Protein AF-A0A3N4HNT7-F1 (afdb_monomer_lite)

Sequence (250 aa):
MSTAVGKKLASRRICKYCYIDLVDDDDEITHFFGCSHTHSTITVQRSREENPSSVTVTVRRAKDGNLYCPIEGCNYRVYEDKTFRSHIGGCGPNNSHGALRIVLKAEVKGRTKRAAHLEYTPVADTKAPAAPRVPFTISTPASVTLVDTSLEVPMSLTIEGRPRLSSVSPRVEPPAPVPPPPQVTNKRKASNDDLRASLLAEYRKKVHAEMLRTLVDPDPDYQESSKRREMCKIWFEEGMEELRKTEKDV

Structure (mmCIF, N/CA/C/O backbone):
data_AF-A0A3N4HNT7-F1
#
_entry.id   AF-A0A3N4HNT7-F1
#
loop_
_atom_site.group_PDB
_atom_site.id
_atom_site.type_symbol
_atom_site.label_atom_id
_atom_site.label_alt_id
_atom_site.label_comp_id
_atom_site.label_asym_id
_atom_site.label_entity_id
_atom_site.label_seq_id
_atom_site.pdbx_PDB_ins_code
_atom_site.Cartn_x
_atom_site.Cartn_y
_atom_site.Cartn_z
_atom_site.occupancy
_atom_site.B_iso_or_equiv
_atom_site.auth_seq_id
_atom_site.auth_comp_id
_atom_site.auth_asym_id
_atom_site.auth_atom_id
_atom_site.pdbx_PDB_model_num
ATOM 1 N N . MET A 1 1 ? 46.606 6.174 15.683 1.00 48.00 1 MET A N 1
ATOM 2 C CA . MET A 1 1 ? 45.870 4.896 15.607 1.00 48.00 1 MET A CA 1
ATOM 3 C C . MET A 1 1 ? 44.455 5.208 15.150 1.00 48.00 1 MET A C 1
ATOM 5 O O . MET A 1 1 ? 43.648 5.638 15.959 1.00 48.00 1 MET A O 1
ATOM 9 N N . SER A 1 2 ? 44.198 5.115 13.845 1.00 45.75 2 SER A N 1
ATOM 10 C CA . SER A 1 2 ? 42.896 5.441 13.253 1.00 45.75 2 SER A CA 1
ATOM 11 C C . SER A 1 2 ? 42.042 4.181 13.193 1.00 45.75 2 SER A C 1
ATOM 13 O O . SER A 1 2 ? 42.370 3.237 12.477 1.00 45.75 2 SER A O 1
ATOM 15 N N . THR A 1 3 ? 40.966 4.147 13.971 1.00 59.31 3 THR A N 1
ATOM 16 C CA . THR A 1 3 ? 39.964 3.082 13.958 1.00 59.31 3 THR A CA 1
ATOM 17 C C . THR A 1 3 ? 39.112 3.208 12.697 1.00 59.31 3 THR A C 1
ATOM 19 O O . THR A 1 3 ? 38.262 4.087 12.576 1.00 59.31 3 THR A O 1
ATOM 22 N N . ALA A 1 4 ? 39.352 2.326 11.728 1.00 53.25 4 ALA A N 1
ATOM 23 C CA . ALA A 1 4 ? 38.491 2.172 10.566 1.00 53.25 4 ALA A CA 1
ATOM 24 C C . ALA A 1 4 ? 37.133 1.609 11.018 1.00 53.25 4 ALA A C 1
ATOM 26 O O . ALA A 1 4 ? 36.994 0.420 11.302 1.00 53.25 4 ALA A O 1
ATOM 27 N N . VAL A 1 5 ? 36.124 2.476 11.109 1.00 61.56 5 VAL A N 1
ATOM 28 C CA . VAL A 1 5 ? 34.731 2.070 11.315 1.00 61.56 5 VAL A CA 1
ATOM 29 C C . VAL A 1 5 ? 34.238 1.457 10.007 1.00 61.56 5 VAL A C 1
ATOM 31 O O . VAL A 1 5 ? 33.866 2.161 9.069 1.00 61.56 5 VAL A O 1
ATOM 34 N N . GLY A 1 6 ? 34.284 0.128 9.928 1.00 57.25 6 GLY A N 1
ATOM 35 C CA . GLY A 1 6 ? 33.712 -0.630 8.823 1.00 57.25 6 GLY A CA 1
ATOM 36 C C . GLY A 1 6 ? 32.205 -0.401 8.762 1.00 57.25 6 GLY A C 1
ATOM 37 O O . GLY A 1 6 ? 31.449 -0.997 9.529 1.00 57.25 6 GLY A O 1
ATOM 38 N N . LYS A 1 7 ? 31.760 0.468 7.850 1.00 63.00 7 LYS A N 1
ATOM 39 C CA . LYS A 1 7 ? 30.344 0.602 7.507 1.00 63.00 7 LYS A CA 1
ATOM 40 C C . LYS A 1 7 ? 29.905 -0.721 6.882 1.00 63.00 7 LYS A C 1
ATOM 42 O O . LYS A 1 7 ? 30.242 -1.003 5.734 1.00 63.00 7 LYS A O 1
ATOM 47 N N . LYS A 1 8 ? 29.187 -1.554 7.642 1.00 65.75 8 LYS A N 1
ATOM 48 C CA . LYS A 1 8 ? 28.437 -2.677 7.069 1.00 65.75 8 LYS A CA 1
ATOM 49 C C . LYS A 1 8 ? 27.515 -2.085 6.008 1.00 65.75 8 LYS A C 1
ATOM 51 O O . LYS A 1 8 ? 26.660 -1.271 6.345 1.00 65.75 8 LYS A O 1
ATOM 56 N N . LEU A 1 9 ? 27.717 -2.456 4.744 1.00 61.19 9 LEU A N 1
ATOM 57 C CA . LEU A 1 9 ? 26.748 -2.158 3.698 1.00 61.19 9 LEU A CA 1
ATOM 58 C C . LEU A 1 9 ? 25.419 -2.774 4.133 1.00 61.19 9 LEU A C 1
ATOM 60 O O . LEU A 1 9 ? 25.297 -3.997 4.206 1.00 61.19 9 LEU A O 1
ATOM 64 N N . ALA A 1 10 ? 24.456 -1.923 4.479 1.00 67.69 10 ALA A N 1
ATOM 65 C CA . ALA A 1 10 ? 23.092 -2.352 4.711 1.00 67.69 10 ALA A CA 1
ATOM 66 C C . ALA A 1 10 ? 22.607 -3.014 3.418 1.00 67.69 10 ALA A C 1
ATOM 68 O O . ALA A 1 10 ? 22.616 -2.409 2.345 1.00 67.69 10 ALA A O 1
ATOM 69 N N . SER A 1 11 ? 22.266 -4.295 3.498 1.00 73.62 11 SER A N 1
ATOM 70 C CA . SER A 1 11 ? 21.674 -5.031 2.389 1.00 73.62 11 SER A CA 1
ATOM 71 C C . SER A 1 11 ? 20.382 -4.327 1.978 1.00 73.62 11 SER A C 1
ATOM 73 O O . SER A 1 11 ? 19.446 -4.275 2.777 1.00 73.62 11 SER A O 1
ATOM 75 N N . ARG A 1 12 ? 20.344 -3.780 0.752 1.00 77.25 12 ARG A N 1
ATOM 76 C CA . ARG A 1 12 ? 19.148 -3.157 0.165 1.00 77.25 12 ARG A CA 1
ATOM 77 C C . ARG A 1 12 ? 17.957 -4.099 0.314 1.00 77.25 12 ARG A C 1
ATOM 79 O O . ARG A 1 12 ? 17.992 -5.228 -0.184 1.00 77.25 12 ARG A O 1
ATOM 86 N N . ARG A 1 13 ? 16.903 -3.629 0.977 1.00 84.81 13 ARG A N 1
ATOM 87 C CA . ARG A 1 13 ? 15.635 -4.349 1.093 1.00 84.81 13 ARG A CA 1
ATOM 88 C C . ARG A 1 13 ? 14.696 -3.786 0.038 1.00 84.81 13 ARG A C 1
ATOM 90 O O . ARG A 1 13 ? 14.297 -2.639 0.114 1.00 84.81 13 ARG A O 1
ATOM 97 N N . ILE A 1 14 ? 14.365 -4.582 -0.972 1.00 86.50 14 ILE A N 1
ATOM 98 C CA . ILE A 1 14 ? 13.376 -4.192 -1.983 1.00 86.50 14 ILE A CA 1
ATOM 99 C C . ILE A 1 14 ? 12.067 -4.855 -1.610 1.00 86.50 14 ILE A C 1
ATOM 101 O O . ILE A 1 14 ? 12.014 -6.076 -1.405 1.00 86.50 14 ILE A O 1
ATOM 105 N N . CYS A 1 15 ? 10.993 -4.077 -1.547 1.00 83.06 15 CYS A N 1
ATOM 106 C CA . CYS A 1 15 ? 9.691 -4.687 -1.414 1.00 83.06 15 CYS A CA 1
ATOM 107 C C . CYS A 1 15 ? 9.334 -5.446 -2.695 1.00 83.06 15 CYS A C 1
ATOM 109 O O . CYS A 1 15 ? 9.161 -4.848 -3.751 1.00 83.06 15 CYS A O 1
ATOM 111 N N . LYS A 1 16 ? 9.161 -6.766 -2.603 1.00 79.69 16 LYS A N 1
ATOM 112 C CA . LYS A 1 16 ? 8.960 -7.646 -3.769 1.00 79.69 16 LYS A CA 1
ATOM 113 C C . LYS A 1 16 ? 7.690 -7.381 -4.586 1.00 79.69 16 LYS A C 1
ATOM 115 O O . LYS A 1 16 ? 7.560 -7.927 -5.671 1.00 79.69 16 LYS A O 1
ATOM 120 N N . TYR A 1 17 ? 6.752 -6.603 -4.056 1.00 79.50 17 TYR A N 1
ATOM 121 C CA . TYR A 1 17 ? 5.446 -6.369 -4.674 1.00 79.50 17 TYR A CA 1
ATOM 122 C C . TYR A 1 17 ? 5.323 -4.958 -5.241 1.00 79.50 17 TYR A C 1
ATOM 124 O O . TYR A 1 17 ? 4.961 -4.786 -6.398 1.00 79.50 17 TYR A O 1
ATOM 132 N N . CYS A 1 18 ? 5.644 -3.948 -4.426 1.00 84.00 18 CYS A N 1
ATOM 133 C CA . CYS A 1 18 ? 5.650 -2.554 -4.862 1.00 84.00 18 CYS A CA 1
ATOM 134 C C . CYS A 1 18 ? 6.951 -2.216 -5.639 1.00 84.00 18 CYS A C 1
ATOM 136 O O . CYS A 1 18 ? 7.022 -1.154 -6.242 1.00 84.00 18 CYS A O 1
ATOM 138 N N . TYR A 1 19 ? 7.974 -3.091 -5.628 1.00 85.88 19 TYR A N 1
ATOM 139 C CA . TYR A 1 19 ? 9.321 -2.868 -6.194 1.00 85.88 19 TYR A CA 1
ATOM 140 C C . TYR A 1 19 ? 9.983 -1.561 -5.724 1.00 85.88 19 TYR A C 1
ATOM 142 O O . TYR A 1 19 ? 10.812 -0.979 -6.415 1.00 85.88 19 TYR A O 1
ATOM 150 N N . ILE A 1 20 ? 9.610 -1.106 -4.525 1.00 85.38 20 ILE A N 1
ATOM 151 C CA . ILE A 1 20 ? 10.169 0.082 -3.883 1.00 85.38 20 ILE A CA 1
ATOM 152 C C . ILE A 1 20 ? 11.426 -0.341 -3.120 1.00 85.38 20 ILE A C 1
ATOM 154 O O . ILE A 1 20 ? 11.376 -1.278 -2.316 1.00 85.38 20 ILE A O 1
ATOM 158 N N . ASP A 1 21 ? 12.537 0.343 -3.396 1.00 89.56 21 ASP A N 1
ATOM 159 C CA . ASP A 1 21 ? 13.768 0.263 -2.610 1.00 89.56 21 ASP A CA 1
ATOM 160 C C . ASP A 1 21 ? 13.506 0.869 -1.220 1.00 89.56 21 ASP A C 1
ATOM 162 O O . ASP A 1 21 ? 13.126 2.033 -1.115 1.00 89.56 21 ASP A O 1
ATOM 166 N N . LEU A 1 22 ? 13.702 0.082 -0.163 1.00 88.88 22 LEU A N 1
ATOM 167 C CA . LEU A 1 22 ? 13.639 0.517 1.233 1.00 88.88 22 LEU A CA 1
ATOM 168 C C . LEU A 1 22 ? 15.078 0.771 1.678 1.00 88.88 22 LEU A C 1
ATOM 170 O O . LEU A 1 22 ? 15.879 -0.170 1.789 1.00 88.88 22 LEU A O 1
ATOM 174 N N . VAL A 1 23 ? 15.433 2.048 1.811 1.00 87.25 23 VAL A N 1
ATOM 175 C CA . VAL A 1 23 ? 16.825 2.469 2.010 1.00 87.25 23 VAL A CA 1
ATOM 176 C C . VAL A 1 23 ? 17.229 2.301 3.473 1.00 87.25 23 VAL A C 1
ATOM 178 O O . VAL A 1 23 ? 18.364 1.902 3.751 1.00 87.25 23 VAL A O 1
ATOM 181 N N . ASP A 1 24 ? 16.292 2.521 4.390 1.00 87.94 24 ASP A N 1
ATOM 182 C CA . ASP A 1 24 ? 16.483 2.396 5.832 1.00 87.94 24 ASP A CA 1
ATOM 183 C C . ASP A 1 24 ? 15.338 1.624 6.529 1.00 87.94 24 ASP A C 1
ATOM 185 O O . ASP A 1 24 ? 14.396 1.134 5.900 1.00 87.94 24 ASP A O 1
ATOM 189 N N . ASP A 1 25 ? 15.480 1.408 7.843 1.00 81.19 25 ASP A N 1
ATOM 190 C CA . ASP A 1 25 ? 14.481 0.697 8.655 1.00 81.19 25 ASP A CA 1
ATOM 191 C C . ASP A 1 25 ? 13.171 1.499 8.801 1.00 81.19 25 ASP A C 1
ATOM 193 O O . ASP A 1 25 ? 12.101 0.901 8.935 1.00 81.19 25 ASP A O 1
ATOM 197 N N . ASP A 1 26 ? 13.228 2.833 8.739 1.00 84.25 26 ASP A N 1
ATOM 198 C CA . ASP A 1 26 ? 12.051 3.701 8.860 1.00 84.25 26 ASP A CA 1
ATOM 199 C C . ASP A 1 26 ? 11.203 3.671 7.581 1.00 84.25 26 ASP A C 1
ATOM 201 O O . ASP A 1 26 ? 9.968 3.630 7.654 1.00 84.25 26 ASP A O 1
ATOM 205 N N . ASP A 1 27 ? 11.845 3.595 6.414 1.00 83.06 27 ASP A N 1
ATOM 206 C CA . ASP A 1 27 ? 11.221 3.307 5.126 1.00 83.06 27 ASP A CA 1
ATOM 207 C C . ASP A 1 27 ? 10.543 1.941 5.157 1.00 83.06 27 ASP A C 1
ATOM 209 O O . ASP A 1 27 ? 9.403 1.813 4.709 1.00 83.06 27 ASP A O 1
ATOM 213 N N . GLU A 1 28 ? 11.200 0.915 5.710 1.00 82.44 28 GLU A N 1
ATOM 214 C CA . GLU A 1 28 ? 10.597 -0.413 5.837 1.00 82.44 28 GLU A CA 1
ATOM 215 C C . GLU A 1 28 ? 9.356 -0.377 6.723 1.00 82.44 28 GLU A C 1
ATOM 217 O O . GLU A 1 28 ? 8.324 -0.921 6.332 1.00 82.44 28 GLU A O 1
ATOM 222 N N . ILE A 1 29 ? 9.420 0.292 7.873 1.00 79.06 29 ILE A N 1
ATOM 223 C CA . ILE A 1 29 ? 8.275 0.478 8.766 1.00 79.06 29 ILE A CA 1
ATOM 224 C C . ILE A 1 29 ? 7.165 1.217 8.013 1.00 79.06 29 ILE A C 1
ATOM 226 O O . ILE A 1 29 ? 6.066 0.683 7.853 1.00 79.06 29 ILE A O 1
ATOM 230 N N . THR A 1 30 ? 7.442 2.402 7.479 1.00 84.38 30 THR A N 1
ATOM 231 C CA . THR A 1 30 ? 6.451 3.247 6.794 1.00 84.38 30 THR A CA 1
ATOM 232 C C . THR A 1 30 ? 5.813 2.516 5.616 1.00 84.38 30 THR A C 1
ATOM 234 O O . THR A 1 30 ? 4.588 2.500 5.470 1.00 84.38 30 THR A O 1
ATOM 237 N N . HIS A 1 31 ? 6.621 1.822 4.821 1.00 82.44 31 HIS A N 1
ATOM 238 C CA . HIS A 1 31 ? 6.158 0.992 3.722 1.00 82.44 31 HIS A CA 1
ATOM 239 C C . HIS A 1 31 ? 5.360 -0.222 4.204 1.00 82.44 31 HIS A C 1
ATOM 241 O O . HIS A 1 31 ? 4.364 -0.595 3.582 1.00 82.44 31 HIS A O 1
ATOM 247 N N . PHE A 1 32 ? 5.752 -0.833 5.322 1.00 75.88 32 PHE A N 1
ATOM 248 C CA . PHE A 1 32 ? 5.035 -1.955 5.914 1.00 75.88 32 PHE A CA 1
ATOM 249 C C . PHE A 1 32 ? 3.642 -1.545 6.402 1.00 75.88 32 PHE A C 1
ATOM 251 O O . PHE A 1 32 ? 2.689 -2.312 6.251 1.00 75.88 32 PHE A O 1
ATOM 258 N N . PHE A 1 33 ? 3.498 -0.332 6.938 1.00 72.75 33 PHE A N 1
ATOM 259 C CA . PHE A 1 33 ? 2.203 0.235 7.323 1.00 72.75 33 PHE A CA 1
ATOM 260 C C . PHE A 1 33 ? 1.401 0.773 6.120 1.00 72.75 33 PHE A C 1
ATOM 262 O O . PHE A 1 33 ? 0.172 0.772 6.178 1.00 72.75 33 PHE A O 1
ATOM 269 N N . GLY A 1 34 ? 2.068 1.204 5.044 1.00 74.88 34 GLY A N 1
ATOM 270 C CA . GLY A 1 34 ? 1.449 1.920 3.923 1.00 74.88 34 GLY A CA 1
ATOM 271 C C . GLY A 1 34 ? 1.179 1.123 2.640 1.00 74.88 34 GLY A C 1
ATOM 272 O O . GLY A 1 34 ? 0.218 1.452 1.943 1.00 74.88 34 GLY A O 1
ATOM 273 N N . CYS A 1 35 ? 1.963 0.092 2.283 1.00 82.00 35 CYS A N 1
ATOM 274 C CA . CYS A 1 35 ? 1.676 -0.659 1.050 1.00 82.00 35 CYS A CA 1
ATOM 275 C C . CYS A 1 35 ? 0.478 -1.590 1.252 1.00 82.00 35 CYS A C 1
ATOM 277 O O . CYS A 1 35 ? 0.418 -2.414 2.164 1.00 82.00 35 CYS A O 1
ATOM 279 N N . SER A 1 36 ? -0.460 -1.506 0.315 1.00 77.56 36 SER A N 1
ATOM 280 C CA . SER A 1 36 ? -1.679 -2.315 0.260 1.00 77.56 36 SER A CA 1
ATOM 281 C C . SER A 1 36 ? -1.420 -3.818 0.134 1.00 77.56 36 SER A C 1
ATOM 283 O O . SER A 1 36 ? -2.325 -4.614 0.349 1.00 77.56 36 SER A O 1
ATOM 285 N N . HIS A 1 37 ? -0.195 -4.242 -0.188 1.00 81.88 37 HIS A N 1
ATOM 286 C CA . HIS A 1 37 ? 0.160 -5.657 -0.194 1.00 81.88 37 HIS A CA 1
ATOM 287 C C . HIS A 1 37 ? 0.504 -6.207 1.188 1.00 81.88 37 HIS A C 1
ATOM 289 O O . HIS A 1 37 ? 0.643 -7.417 1.289 1.00 81.88 37 HIS A O 1
ATOM 295 N N . THR A 1 38 ? 0.701 -5.409 2.244 1.00 86.69 38 THR A N 1
ATOM 296 C CA . THR A 1 38 ? 1.097 -5.951 3.565 1.00 86.69 38 THR A CA 1
ATOM 297 C C . THR A 1 38 ? -0.089 -6.347 4.426 1.00 86.69 38 THR A C 1
ATOM 299 O O . THR A 1 38 ? 0.072 -7.080 5.403 1.00 86.69 38 THR A O 1
ATOM 302 N N . HIS A 1 39 ? -1.280 -5.889 4.062 1.00 92.19 39 HIS A N 1
ATOM 303 C CA . HIS A 1 39 ? -2.496 -6.125 4.810 1.00 92.19 39 HIS A CA 1
ATOM 304 C C . HIS A 1 39 ? -3.696 -6.272 3.878 1.00 92.19 39 HIS A C 1
ATOM 306 O O . HIS A 1 39 ? -3.687 -5.834 2.734 1.00 92.19 39 HIS A O 1
ATOM 312 N N . SER A 1 40 ? -4.746 -6.888 4.399 1.00 94.44 40 SER A N 1
ATOM 313 C CA . SER A 1 40 ? -6.051 -6.982 3.768 1.00 94.44 40 SER A CA 1
ATOM 314 C C . SER A 1 40 ? -7.090 -6.430 4.721 1.00 94.44 40 SER A C 1
ATOM 316 O O . SER A 1 40 ? -7.133 -6.814 5.888 1.00 94.44 40 SER A O 1
ATOM 318 N N . THR A 1 41 ? -7.940 -5.535 4.237 1.00 94.56 41 THR A N 1
ATOM 319 C CA . THR A 1 41 ? -9.062 -5.023 5.023 1.00 94.56 41 THR A CA 1
ATOM 320 C C . THR A 1 41 ? -10.327 -5.752 4.608 1.00 94.56 41 THR A C 1
ATOM 322 O O . THR A 1 41 ? -10.741 -5.689 3.445 1.00 94.56 41 THR A O 1
ATOM 325 N N . ILE A 1 42 ? -10.933 -6.438 5.573 1.00 94.75 42 ILE A N 1
ATOM 326 C CA . ILE A 1 42 ? -12.151 -7.226 5.402 1.00 94.75 42 ILE A CA 1
ATOM 327 C C . ILE A 1 42 ? -13.260 -6.678 6.297 1.00 94.75 42 ILE A C 1
ATOM 329 O O . ILE A 1 42 ? -12.996 -6.089 7.344 1.00 94.75 42 ILE A O 1
ATOM 333 N N . THR A 1 43 ? -14.508 -6.900 5.905 1.00 93.19 43 THR A N 1
ATOM 334 C CA . THR A 1 43 ? -15.676 -6.523 6.702 1.00 93.19 43 THR A CA 1
ATOM 335 C C . THR A 1 43 ? -16.418 -7.784 7.106 1.00 93.19 43 THR A C 1
ATOM 337 O O . THR A 1 43 ? -16.739 -8.620 6.265 1.00 93.19 43 THR A O 1
ATOM 340 N N . VAL A 1 44 ? -16.673 -7.924 8.403 1.00 90.88 44 VAL A N 1
ATOM 341 C CA . VAL A 1 44 ? -17.287 -9.107 9.005 1.00 90.88 44 VAL A CA 1
ATOM 342 C C . VAL A 1 44 ? -18.568 -8.683 9.717 1.00 90.88 44 VAL A C 1
ATOM 344 O O . VAL A 1 44 ? -18.559 -7.733 10.500 1.00 90.88 44 VAL A O 1
ATOM 347 N N . GLN A 1 45 ? -19.678 -9.374 9.463 1.00 87.44 45 GLN A N 1
ATOM 348 C CA . GLN A 1 45 ? -20.942 -9.136 10.166 1.00 87.44 45 GLN A CA 1
ATOM 349 C C . GLN A 1 45 ? -20.976 -9.935 11.477 1.00 87.44 45 GLN A C 1
ATOM 351 O O . GLN A 1 45 ? -20.792 -11.150 11.470 1.00 87.44 45 GLN A O 1
ATOM 356 N N . ARG A 1 46 ? -21.187 -9.263 12.618 1.00 79.31 46 ARG A N 1
ATOM 357 C CA . ARG A 1 46 ? -21.139 -9.908 13.948 1.00 79.31 46 ARG A CA 1
ATOM 358 C C . ARG A 1 46 ? -22.420 -10.642 14.351 1.00 79.31 46 ARG A C 1
ATOM 360 O O . ARG A 1 46 ? -22.345 -11.562 15.161 1.00 79.31 4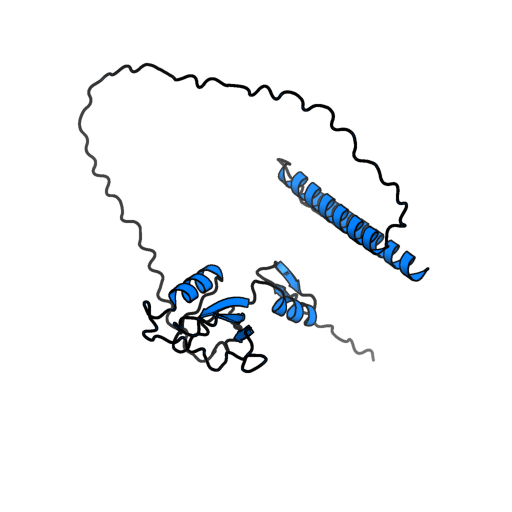6 ARG A O 1
ATOM 367 N N . SER A 1 47 ? -23.575 -10.214 13.846 1.00 74.75 47 SER A N 1
ATOM 368 C CA . SER A 1 47 ? -24.886 -10.769 14.202 1.00 74.75 47 SER A CA 1
ATOM 369 C C . SER A 1 47 ? -25.809 -10.787 12.986 1.00 74.75 47 SER A C 1
ATOM 371 O O . SER A 1 47 ? -25.644 -9.980 12.071 1.00 74.75 47 SER A O 1
ATOM 373 N N . ARG A 1 48 ? -26.774 -11.712 13.008 1.00 67.50 48 ARG A N 1
ATOM 374 C CA . ARG A 1 48 ? -27.874 -11.826 12.039 1.00 67.50 48 ARG A CA 1
ATOM 375 C C . ARG A 1 48 ? -29.139 -11.080 12.495 1.00 67.50 48 ARG A C 1
ATOM 377 O O . ARG A 1 48 ? -30.184 -11.223 11.875 1.00 67.50 48 ARG A O 1
ATOM 384 N N . GLU A 1 49 ? -29.065 -10.334 13.594 1.00 76.75 49 GLU A N 1
ATOM 385 C CA . GLU A 1 49 ? -30.151 -9.451 14.034 1.00 76.75 49 GLU A CA 1
ATOM 386 C C . GLU A 1 49 ? -30.518 -8.423 12.951 1.00 76.75 49 GLU A C 1
ATOM 388 O O . GLU A 1 49 ? -29.704 -8.113 12.080 1.00 76.75 49 GLU A O 1
ATOM 393 N N . GLU A 1 50 ? -31.732 -7.865 13.037 1.00 74.06 50 GLU A N 1
ATOM 394 C CA . GLU A 1 50 ? -32.293 -6.900 12.072 1.00 74.06 50 GLU A CA 1
ATOM 395 C C . GLU A 1 50 ? -31.394 -5.671 11.830 1.00 74.06 50 GLU A C 1
ATOM 397 O O . GLU A 1 50 ? -31.501 -5.026 10.792 1.00 74.06 50 GLU A O 1
ATOM 402 N N . ASN A 1 51 ? -30.449 -5.397 12.740 1.00 77.81 51 ASN A N 1
ATOM 403 C CA . ASN A 1 51 ? -29.407 -4.384 12.592 1.00 77.81 51 ASN A CA 1
ATOM 404 C C . ASN A 1 51 ? -28.002 -5.021 12.634 1.00 77.81 51 ASN A C 1
ATOM 406 O O . ASN A 1 51 ? -27.352 -5.020 13.689 1.00 77.81 51 ASN A O 1
ATOM 410 N N . PRO A 1 52 ? -27.491 -5.571 11.515 1.00 79.19 52 PRO A N 1
ATOM 411 C CA . PRO A 1 52 ? -26.189 -6.222 11.495 1.00 79.19 52 PRO A CA 1
ATOM 412 C C . PRO A 1 52 ? -25.080 -5.192 11.730 1.00 79.19 52 PRO A C 1
ATOM 414 O O . PRO A 1 52 ? -24.771 -4.362 10.877 1.00 79.19 52 PRO A O 1
ATOM 417 N N . SER A 1 53 ? -24.428 -5.269 12.891 1.00 86.25 53 SER A N 1
ATOM 418 C CA . SER A 1 53 ? -23.197 -4.513 13.120 1.00 86.25 53 SER A CA 1
ATOM 419 C C . SER A 1 53 ? -22.059 -5.145 12.316 1.00 86.25 53 SER A C 1
ATOM 421 O O . SER A 1 53 ? -21.590 -6.253 12.601 1.00 86.25 53 SER A O 1
ATOM 423 N N . SER A 1 54 ? -21.626 -4.443 11.271 1.00 90.31 54 SER A N 1
ATOM 424 C CA . SER A 1 54 ? -20.417 -4.786 10.532 1.00 90.31 54 SER A CA 1
ATOM 425 C C . SER A 1 54 ? -19.192 -4.249 11.258 1.00 90.31 54 SER A C 1
ATOM 427 O O . SER A 1 54 ? -19.183 -3.106 11.718 1.00 90.31 54 SER A O 1
ATOM 429 N N . VAL A 1 55 ? -18.141 -5.055 11.323 1.00 92.50 55 VAL A N 1
ATOM 430 C CA . VAL A 1 55 ? -16.845 -4.649 11.857 1.00 92.50 55 VAL A CA 1
ATOM 431 C C . VAL A 1 55 ? -15.787 -4.842 10.794 1.00 92.50 55 VAL A C 1
ATOM 433 O O . VAL A 1 55 ? -15.710 -5.888 10.151 1.00 92.50 55 VAL A O 1
ATOM 436 N N . THR A 1 56 ? -14.975 -3.813 10.618 1.00 94.56 56 THR A N 1
ATOM 437 C CA . THR A 1 56 ? -13.845 -3.827 9.706 1.00 94.56 56 THR A CA 1
ATOM 438 C C . THR A 1 56 ? -12.635 -4.381 10.444 1.00 94.56 56 THR A C 1
ATOM 440 O O . THR A 1 56 ? -12.289 -3.910 11.527 1.00 94.56 56 THR A O 1
ATOM 443 N N . VAL A 1 57 ? -12.001 -5.401 9.875 1.00 95.69 57 VAL A N 1
ATOM 444 C CA . VAL A 1 57 ? -10.791 -6.027 10.409 1.00 95.69 57 VAL A CA 1
ATOM 445 C C . VAL A 1 57 ? -9.678 -5.857 9.385 1.00 95.69 57 VAL A C 1
ATOM 447 O O . VAL A 1 57 ? -9.794 -6.324 8.253 1.00 95.69 57 VAL A O 1
ATOM 450 N N . THR A 1 58 ? -8.588 -5.212 9.783 1.00 95.19 58 THR A N 1
ATOM 451 C CA . THR A 1 58 ? -7.355 -5.174 8.997 1.00 95.19 58 THR A CA 1
ATOM 452 C C . THR A 1 58 ? -6.484 -6.356 9.392 1.00 95.19 58 THR A C 1
ATOM 454 O O . THR A 1 58 ? -5.952 -6.416 10.499 1.00 95.19 58 THR A O 1
ATOM 457 N N . VAL A 1 59 ? -6.362 -7.314 8.482 1.00 95.88 59 VAL A N 1
ATOM 458 C CA . VAL A 1 59 ? -5.536 -8.512 8.607 1.00 95.88 59 VAL A CA 1
ATOM 459 C C . VAL A 1 59 ? -4.162 -8.216 8.035 1.00 95.88 59 VAL A C 1
ATOM 461 O O . VAL A 1 59 ? -4.020 -8.039 6.827 1.00 95.88 59 VAL A O 1
ATOM 464 N N . ARG A 1 60 ? -3.135 -8.182 8.878 1.00 94.12 60 ARG A N 1
ATOM 465 C CA . ARG A 1 60 ? -1.750 -8.088 8.414 1.00 94.12 60 ARG A CA 1
ATOM 466 C C . ARG A 1 60 ? -1.250 -9.440 7.934 1.00 94.12 60 ARG A C 1
ATOM 468 O O . ARG A 1 60 ? -1.648 -10.486 8.448 1.00 94.12 60 ARG A O 1
ATOM 475 N N . ARG A 1 61 ? -0.337 -9.423 6.969 1.00 93.25 61 ARG A N 1
ATOM 476 C CA . ARG A 1 61 ? 0.432 -10.614 6.612 1.00 93.25 61 ARG A CA 1
ATOM 477 C C . ARG A 1 61 ? 1.352 -10.999 7.759 1.00 93.25 61 ARG A C 1
ATOM 479 O O . ARG A 1 61 ? 1.951 -10.134 8.399 1.00 93.25 61 ARG A O 1
ATOM 486 N N . ALA A 1 62 ? 1.483 -12.299 7.994 1.00 92.69 62 ALA A N 1
ATOM 487 C CA . ALA A 1 62 ? 2.497 -12.791 8.911 1.00 92.69 62 ALA A CA 1
ATOM 488 C C . ALA A 1 62 ? 3.891 -12.738 8.256 1.00 92.69 62 ALA A C 1
ATOM 490 O O . ALA A 1 62 ? 4.047 -12.391 7.082 1.00 92.69 62 ALA A O 1
ATOM 491 N N . LYS A 1 63 ? 4.926 -13.120 9.012 1.00 86.12 63 LYS A N 1
ATOM 492 C CA . LYS A 1 63 ? 6.322 -13.147 8.533 1.00 86.12 63 LYS A CA 1
ATOM 493 C C . LYS A 1 63 ? 6.556 -14.096 7.353 1.00 86.12 63 LYS A C 1
ATOM 495 O O . LYS A 1 63 ? 7.509 -13.912 6.607 1.00 86.12 63 LYS A O 1
ATOM 500 N N . ASP A 1 64 ? 5.701 -15.100 7.186 1.00 87.06 64 ASP A N 1
ATOM 501 C CA . ASP A 1 64 ? 5.738 -16.032 6.056 1.00 87.06 64 ASP A CA 1
ATOM 502 C C . ASP A 1 64 ? 5.101 -15.453 4.777 1.00 87.06 64 ASP A C 1
ATOM 504 O O . ASP A 1 64 ? 5.089 -16.105 3.733 1.00 87.06 64 ASP A O 1
ATOM 508 N N . GLY A 1 65 ? 4.571 -14.229 4.855 1.00 88.25 65 GLY A N 1
ATOM 509 C CA . GLY A 1 65 ? 3.919 -13.540 3.756 1.00 88.25 65 GLY A CA 1
ATOM 510 C C . GLY A 1 65 ? 2.476 -13.968 3.513 1.00 88.25 65 GLY A C 1
ATOM 511 O O . GLY A 1 65 ? 1.894 -13.472 2.555 1.00 88.25 65 GLY A O 1
ATOM 512 N N . ASN A 1 66 ? 1.864 -14.831 4.329 1.00 94.12 66 ASN A N 1
ATOM 513 C CA . ASN A 1 66 ? 0.469 -15.245 4.147 1.00 94.12 66 ASN A CA 1
ATOM 514 C C . ASN A 1 66 ? -0.512 -14.375 4.950 1.00 94.12 66 ASN A C 1
ATOM 516 O O . ASN A 1 66 ? -0.188 -13.850 6.018 1.00 94.12 66 ASN A O 1
ATOM 520 N N . LEU A 1 67 ? -1.736 -14.249 4.434 1.00 94.94 67 LEU A N 1
ATOM 521 C CA . LEU A 1 67 ? -2.902 -13.736 5.151 1.00 94.94 67 LEU A CA 1
ATOM 522 C C . LEU A 1 67 ? -3.599 -14.902 5.851 1.00 94.94 67 LEU A C 1
ATOM 524 O O . LEU A 1 67 ? -3.805 -15.954 5.245 1.00 94.94 67 LEU A O 1
ATOM 528 N N . TYR A 1 68 ? -3.976 -14.708 7.111 1.00 95.88 68 TYR A N 1
ATOM 529 C CA . TYR A 1 68 ? -4.619 -15.725 7.941 1.00 95.88 68 TYR A CA 1
ATOM 530 C C . TYR A 1 68 ? -6.049 -15.312 8.263 1.00 95.88 68 TYR A C 1
ATOM 532 O O . TYR A 1 68 ? -6.316 -14.139 8.527 1.00 95.88 68 TYR A O 1
ATOM 540 N N . CYS A 1 69 ? -6.974 -16.271 8.266 1.00 95.44 69 CYS A N 1
ATOM 541 C CA . CYS A 1 69 ? -8.354 -15.980 8.628 1.00 95.44 69 CYS A CA 1
ATOM 542 C C . CYS A 1 69 ? -8.446 -15.566 10.116 1.00 95.44 69 CYS A C 1
ATOM 544 O O . CYS A 1 69 ? -7.969 -16.315 10.979 1.00 95.44 69 CYS A O 1
ATOM 546 N N . PRO A 1 70 ? -9.054 -14.404 10.438 1.00 95.44 70 PRO A N 1
ATOM 547 C CA . PRO A 1 70 ? -9.214 -13.936 11.815 1.00 95.44 70 PRO A CA 1
ATOM 548 C C . PRO A 1 70 ? -10.413 -14.568 12.539 1.00 95.44 70 PRO A C 1
ATOM 550 O O . PRO A 1 70 ? -10.697 -14.189 13.672 1.00 95.44 70 PRO A O 1
ATOM 553 N N . ILE A 1 71 ? -11.148 -15.479 11.896 1.00 92.31 71 ILE A N 1
ATOM 554 C CA . ILE A 1 71 ? -12.319 -16.150 12.472 1.00 92.31 71 ILE A CA 1
ATOM 555 C C . ILE A 1 71 ? -11.859 -17.351 13.302 1.00 92.31 71 ILE A C 1
ATOM 557 O O . ILE A 1 71 ? -11.026 -18.149 12.862 1.00 92.31 71 ILE A O 1
ATOM 561 N N . GLU A 1 72 ? -12.398 -17.467 14.512 1.00 90.81 72 GLU A N 1
ATOM 562 C CA . GLU A 1 72 ? -12.107 -18.544 15.453 1.00 90.81 72 GLU A CA 1
ATOM 563 C C . GLU A 1 72 ? -12.455 -19.909 14.840 1.00 90.81 72 GLU A C 1
ATOM 565 O O . GLU A 1 72 ? -13.501 -20.088 14.212 1.00 90.81 72 GLU A O 1
ATOM 570 N N . GLY A 1 73 ? -11.543 -20.874 14.979 1.00 88.38 73 GLY A N 1
ATOM 571 C CA . GLY A 1 73 ? -11.670 -22.201 14.369 1.00 88.38 73 GLY A CA 1
ATOM 572 C C . GLY A 1 73 ? -11.346 -22.270 12.870 1.00 88.38 73 GLY A C 1
ATOM 573 O O . GLY A 1 73 ? -11.362 -23.362 12.305 1.00 88.38 73 GLY A O 1
ATOM 574 N N . CYS A 1 74 ? -11.027 -21.152 12.202 1.00 90.19 74 CYS A N 1
ATOM 575 C CA . CYS A 1 74 ? -10.587 -21.156 10.806 1.00 90.19 74 CYS A CA 1
ATOM 576 C C . CYS A 1 74 ? -9.057 -21.130 10.688 1.00 90.19 74 CYS A C 1
ATOM 578 O O . CYS A 1 74 ? -8.395 -20.169 11.094 1.00 90.19 74 CYS A O 1
ATOM 580 N N . ASN A 1 75 ? -8.495 -22.166 10.064 1.00 91.62 75 ASN A N 1
ATOM 581 C CA . ASN A 1 75 ? -7.055 -22.288 9.797 1.00 91.62 75 ASN A CA 1
ATOM 582 C C . ASN A 1 75 ? -6.680 -21.951 8.347 1.00 91.62 75 ASN A C 1
ATOM 584 O O . ASN A 1 75 ? -5.564 -22.233 7.909 1.00 91.62 75 ASN A O 1
ATOM 588 N N . TYR A 1 76 ? -7.605 -21.359 7.587 1.00 93.81 76 TYR A N 1
ATOM 589 C CA . TYR A 1 76 ? -7.331 -20.948 6.219 1.00 93.81 76 TYR A CA 1
ATOM 590 C C . TYR A 1 76 ? -6.251 -19.865 6.184 1.00 93.81 76 TYR A C 1
ATOM 592 O O . TYR A 1 76 ? -6.298 -18.880 6.932 1.00 93.81 76 TYR A O 1
ATOM 600 N N . ARG A 1 77 ? -5.290 -20.049 5.279 1.00 94.94 77 ARG A N 1
ATOM 601 C CA . ARG A 1 77 ? -4.242 -19.079 4.980 1.00 94.94 77 ARG A CA 1
ATOM 602 C C . ARG A 1 77 ? -3.966 -19.063 3.488 1.00 94.94 77 ARG A C 1
ATOM 604 O O . ARG A 1 77 ? -3.971 -20.116 2.849 1.00 94.94 77 ARG A O 1
ATOM 611 N N . VAL A 1 78 ? -3.702 -17.886 2.944 1.00 95.06 78 VAL A N 1
ATOM 612 C CA . VAL A 1 78 ? -3.383 -17.734 1.524 1.00 95.06 78 VAL A CA 1
ATOM 613 C C . VAL A 1 78 ? -2.512 -16.510 1.300 1.00 95.06 78 VAL A C 1
ATOM 615 O O . VAL A 1 78 ? -2.562 -15.534 2.046 1.00 95.06 78 VAL A O 1
ATOM 618 N N . TYR A 1 79 ? -1.705 -16.565 0.252 1.00 91.56 79 TYR A N 1
ATOM 619 C CA . TYR A 1 79 ? -0.852 -15.458 -0.148 1.00 91.56 79 TYR A CA 1
ATOM 620 C C . TYR A 1 79 ? -1.609 -14.392 -0.952 1.00 91.56 79 TYR A C 1
ATOM 622 O O . TYR A 1 79 ? -1.258 -13.222 -0.929 1.00 91.56 79 TYR A O 1
ATOM 630 N N . GLU A 1 80 ? -2.649 -14.742 -1.691 1.00 92.00 80 GLU A N 1
ATOM 631 C CA . GLU A 1 80 ? -3.315 -13.794 -2.582 1.00 92.00 80 GLU A CA 1
ATOM 632 C C . GLU A 1 80 ? -4.500 -13.097 -1.901 1.00 92.00 80 GLU A C 1
ATOM 634 O O . GLU A 1 80 ? -5.390 -13.755 -1.366 1.00 92.00 80 GLU A O 1
ATOM 639 N N . ASP A 1 81 ? -4.534 -11.761 -1.954 1.00 92.31 81 ASP A N 1
ATOM 640 C CA . ASP A 1 81 ? -5.579 -10.952 -1.305 1.00 92.31 81 ASP A CA 1
ATOM 641 C C . ASP A 1 81 ? -6.977 -11.250 -1.864 1.00 92.31 81 ASP A C 1
ATOM 643 O O . ASP A 1 81 ? -7.943 -11.401 -1.119 1.00 92.31 81 ASP A O 1
ATOM 647 N N . LYS A 1 82 ? -7.087 -11.408 -3.187 1.00 92.69 82 LYS A N 1
ATOM 648 C CA . LYS A 1 82 ? -8.361 -11.696 -3.857 1.00 92.69 82 LYS A CA 1
ATOM 649 C C . LYS A 1 82 ? -8.962 -13.018 -3.375 1.00 92.69 82 LYS A C 1
ATOM 651 O O . LYS A 1 82 ? -10.135 -13.074 -3.003 1.00 92.69 82 LYS A O 1
ATOM 656 N N . THR A 1 83 ? -8.139 -14.061 -3.330 1.00 93.88 83 THR A N 1
ATOM 657 C CA . THR A 1 83 ? -8.523 -15.395 -2.855 1.00 93.88 83 THR A CA 1
ATOM 658 C C . THR A 1 83 ? -8.853 -15.369 -1.361 1.00 93.88 83 THR A C 1
ATOM 660 O O . THR A 1 83 ? -9.839 -15.972 -0.936 1.00 93.88 83 THR A O 1
ATOM 663 N N . PHE A 1 84 ? -8.108 -14.588 -0.572 1.00 94.94 84 PHE A N 1
ATOM 664 C CA . PHE A 1 84 ? -8.397 -14.364 0.844 1.00 94.94 84 PHE A CA 1
ATOM 665 C C . PHE A 1 84 ? -9.771 -13.715 1.063 1.00 94.94 84 PHE A C 1
ATOM 667 O O . PHE A 1 84 ? -10.580 -14.231 1.832 1.00 94.94 84 PHE A O 1
ATOM 674 N N . ARG A 1 85 ? -10.084 -12.626 0.350 1.00 94.06 85 ARG A N 1
ATOM 675 C CA . ARG A 1 85 ? -11.389 -11.945 0.436 1.00 94.06 85 ARG A CA 1
ATOM 676 C C . ARG A 1 85 ? -12.542 -12.856 0.025 1.00 94.06 85 ARG A C 1
ATOM 678 O O . ARG A 1 85 ? -13.571 -12.872 0.698 1.00 94.06 85 ARG A O 1
ATOM 685 N N . SER A 1 86 ? -12.353 -13.636 -1.041 1.00 92.31 86 SER A N 1
ATOM 686 C CA . SER A 1 86 ? -13.338 -14.630 -1.478 1.00 92.31 86 SER A CA 1
ATOM 687 C C . SER A 1 86 ? -13.587 -15.681 -0.397 1.00 92.31 86 SER A C 1
ATOM 689 O O . SER A 1 86 ? -14.738 -16.032 -0.142 1.00 92.31 86 SER A O 1
ATOM 691 N N . HIS A 1 87 ? -12.528 -16.156 0.268 1.00 93.19 87 HIS A N 1
ATOM 692 C CA . HIS A 1 87 ? -12.663 -17.073 1.394 1.00 93.19 87 HIS A CA 1
ATOM 693 C C . HIS A 1 87 ? -13.465 -16.440 2.531 1.00 93.19 87 HIS A C 1
ATOM 695 O O . HIS A 1 87 ? -14.398 -17.070 3.007 1.00 93.19 87 HIS A O 1
ATOM 701 N N . ILE A 1 88 ? -13.163 -15.202 2.935 1.00 92.00 88 ILE A N 1
ATOM 702 C CA . ILE A 1 88 ? -13.882 -14.520 4.025 1.00 92.00 88 ILE A CA 1
ATOM 703 C C . ILE A 1 88 ? -15.375 -14.366 3.718 1.00 92.00 88 ILE A C 1
ATOM 705 O O . ILE A 1 88 ? -16.195 -14.646 4.590 1.00 92.00 88 ILE A O 1
ATOM 709 N N . GLY A 1 89 ? -15.739 -13.992 2.486 1.00 88.25 89 GLY A N 1
ATOM 710 C CA . GLY A 1 89 ? -17.144 -13.923 2.066 1.00 88.25 89 GLY A CA 1
ATOM 711 C C . GLY A 1 89 ? -17.857 -15.280 2.129 1.00 88.25 89 GLY A C 1
ATOM 712 O O . GLY A 1 89 ? -19.050 -15.341 2.417 1.00 88.25 89 GLY A O 1
ATOM 713 N N . GLY A 1 90 ? -17.113 -16.369 1.915 1.00 85.00 90 GLY A N 1
ATOM 714 C CA . GLY A 1 90 ? -17.589 -17.744 2.055 1.00 85.00 90 GLY A CA 1
ATOM 715 C C . GLY A 1 90 ? -17.425 -18.346 3.454 1.00 85.00 90 GLY A C 1
ATOM 716 O O . GLY A 1 90 ? -17.987 -19.407 3.699 1.00 85.00 90 GLY A O 1
ATOM 717 N N . CYS A 1 91 ? -16.714 -17.698 4.381 1.00 80.88 91 CYS A N 1
ATOM 718 C CA . CYS A 1 91 ? -16.347 -18.228 5.706 1.00 80.88 91 CYS A CA 1
ATOM 719 C C . CYS A 1 91 ? -17.522 -18.214 6.707 1.00 80.88 91 CYS A C 1
ATOM 721 O O . CYS A 1 91 ? -17.337 -18.220 7.923 1.00 80.88 91 CYS A O 1
ATOM 723 N N . GLY A 1 92 ? -18.747 -18.147 6.187 1.00 63.59 92 GLY A N 1
ATOM 724 C CA . GLY A 1 92 ? -19.984 -18.094 6.944 1.00 63.59 92 GLY A CA 1
ATOM 725 C C . GLY A 1 92 ? -20.540 -19.475 7.316 1.00 63.59 92 GLY A C 1
ATOM 726 O O . GLY A 1 92 ? -19.951 -20.514 6.999 1.00 63.59 92 GLY A O 1
ATOM 727 N N . PRO A 1 93 ? -21.724 -19.490 7.954 1.00 54.72 93 PRO A N 1
ATOM 728 C CA . PRO A 1 93 ? -22.310 -20.674 8.581 1.00 54.72 93 PRO A CA 1
ATOM 729 C C . PRO A 1 93 ? -22.555 -21.869 7.656 1.00 54.72 93 PRO A C 1
ATOM 731 O O . PRO A 1 93 ? -22.703 -22.986 8.140 1.00 54.72 93 PRO A O 1
ATOM 734 N N . ASN A 1 94 ? -22.552 -21.657 6.340 1.00 57.91 94 ASN A N 1
ATOM 735 C CA . ASN A 1 94 ? -22.919 -22.683 5.371 1.00 57.91 94 ASN A CA 1
ATOM 736 C C . ASN A 1 94 ? -21.733 -23.491 4.819 1.00 57.91 94 ASN A C 1
ATOM 738 O O . ASN A 1 94 ? -21.983 -24.514 4.194 1.00 57.91 94 ASN A O 1
ATOM 742 N N . ASN A 1 95 ? -20.473 -23.073 5.026 1.00 58.31 95 ASN A N 1
ATOM 743 C CA . ASN A 1 95 ? -19.339 -23.676 4.299 1.00 58.31 95 ASN A CA 1
ATOM 744 C C . ASN A 1 95 ? -18.213 -24.280 5.155 1.00 58.31 95 ASN A C 1
ATOM 746 O O . ASN A 1 95 ? -17.370 -24.971 4.594 1.00 58.31 95 ASN A O 1
ATOM 750 N N . SER A 1 96 ? -18.195 -24.092 6.480 1.00 57.28 96 SER A N 1
ATOM 751 C CA . SER A 1 96 ? -17.276 -24.817 7.395 1.00 57.28 96 SER A CA 1
ATOM 752 C C . SER A 1 96 ? -17.420 -24.409 8.866 1.00 57.28 96 SER A C 1
ATOM 754 O O . SER A 1 96 ? -17.031 -25.161 9.754 1.00 57.28 96 SER A O 1
ATOM 756 N N . HIS A 1 97 ? -17.987 -23.233 9.146 1.00 55.94 97 HIS A N 1
ATOM 757 C CA . HIS A 1 97 ? -18.132 -22.682 10.498 1.00 55.94 97 HIS A CA 1
ATOM 758 C C . HIS A 1 97 ? -19.597 -22.712 10.926 1.00 55.94 97 HIS A C 1
ATOM 760 O O . HIS A 1 97 ? -20.242 -21.676 10.938 1.00 55.94 97 HIS A O 1
ATOM 766 N N . GLY A 1 98 ? -20.139 -23.895 11.225 1.00 48.66 98 GLY A N 1
ATOM 767 C CA . GLY A 1 98 ?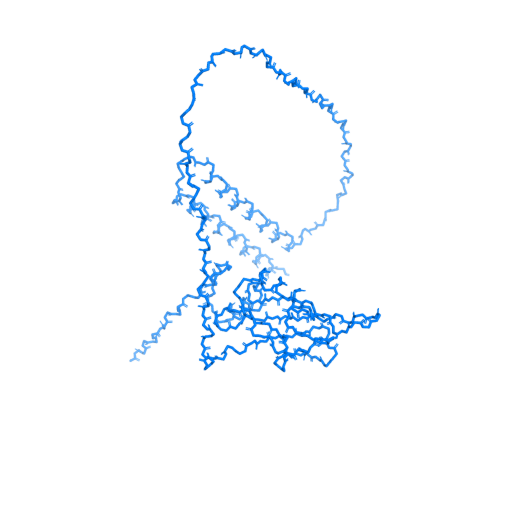 -21.574 -24.169 11.414 1.00 48.66 98 GLY A CA 1
ATOM 768 C C . GLY A 1 98 ? -22.324 -23.455 12.555 1.00 48.66 98 GLY A C 1
ATOM 769 O O . GLY A 1 98 ? -23.180 -24.074 13.176 1.00 48.66 98 GLY A O 1
ATOM 770 N N . ALA A 1 99 ? -22.068 -22.180 12.859 1.00 53.28 99 ALA A N 1
ATOM 771 C CA . ALA A 1 99 ? -22.823 -21.445 13.868 1.00 53.28 99 ALA A CA 1
ATOM 772 C C . ALA A 1 99 ? -23.069 -19.973 13.507 1.00 53.28 99 ALA A C 1
ATOM 774 O O . ALA A 1 99 ? -22.224 -19.267 12.965 1.00 53.28 99 ALA A O 1
ATOM 775 N N . LEU A 1 100 ? -24.262 -19.522 13.898 1.00 64.31 100 LEU A N 1
ATOM 776 C CA . LEU A 1 100 ? -24.938 -18.233 13.691 1.00 64.31 100 LEU A CA 1
ATOM 777 C C . LEU A 1 100 ? -24.179 -16.969 14.146 1.00 64.31 100 LEU A C 1
ATOM 779 O O . LEU A 1 100 ? -24.733 -15.872 14.088 1.00 64.31 100 LEU A O 1
ATOM 783 N N . ARG A 1 101 ? -22.938 -17.093 14.623 1.00 78.31 101 ARG A N 1
ATOM 784 C CA . ARG A 1 101 ? -22.194 -15.994 15.233 1.00 78.31 101 ARG A CA 1
ATOM 785 C C . ARG A 1 101 ? -20.715 -16.112 14.909 1.00 78.31 101 ARG A C 1
ATOM 787 O O . ARG A 1 101 ? -20.047 -17.037 15.363 1.00 78.31 101 ARG A O 1
ATOM 794 N N . ILE A 1 102 ? -20.203 -15.142 14.157 1.00 85.62 102 ILE A N 1
ATOM 795 C CA . ILE A 1 102 ? -18.777 -15.065 13.855 1.00 85.62 102 ILE A CA 1
ATOM 796 C C . ILE A 1 102 ? -18.042 -14.644 15.129 1.00 85.62 102 ILE A C 1
ATOM 798 O O . ILE A 1 102 ? -18.194 -13.519 15.614 1.00 85.62 102 ILE A O 1
ATOM 802 N N . VAL A 1 103 ? -17.253 -15.564 15.678 1.00 89.75 103 VAL A N 1
ATOM 803 C CA . VAL A 1 103 ? -16.316 -15.297 16.771 1.00 89.75 103 VAL A CA 1
ATOM 804 C C . VAL A 1 103 ? -14.955 -15.013 16.143 1.00 89.75 103 VAL A C 1
ATOM 806 O O . VAL A 1 103 ? -14.500 -15.759 15.282 1.00 89.75 103 VAL A O 1
ATOM 809 N N . LEU A 1 104 ? -14.331 -13.900 16.522 1.00 92.44 104 LEU A N 1
ATOM 810 C CA . LEU A 1 104 ? -12.986 -13.543 16.071 1.00 92.44 104 LEU A CA 1
ATOM 811 C C . LEU A 1 104 ? -11.949 -14.139 17.024 1.00 92.44 104 LEU A C 1
ATOM 813 O O . LEU A 1 104 ? -12.223 -14.263 18.219 1.00 92.44 104 LEU A O 1
ATOM 817 N N . LYS A 1 105 ? -10.763 -14.448 16.502 1.00 94.00 105 LYS A N 1
ATOM 818 C CA . LYS A 1 105 ? -9.648 -14.954 17.302 1.00 94.00 105 LYS A CA 1
ATOM 819 C C . LYS A 1 105 ? -9.201 -13.954 18.364 1.00 94.00 105 LYS A C 1
ATOM 821 O O . LYS A 1 105 ? -9.319 -12.738 18.188 1.00 94.00 105 LYS A O 1
ATOM 826 N N . ALA A 1 106 ? -8.631 -14.466 19.451 1.00 93.75 106 ALA A N 1
ATOM 827 C CA . ALA A 1 106 ? -8.186 -13.655 20.583 1.00 93.75 106 ALA A CA 1
ATOM 828 C C . ALA A 1 106 ? -7.070 -12.654 20.225 1.00 93.75 106 ALA A C 1
ATOM 830 O O . ALA A 1 106 ? -6.923 -11.633 20.902 1.00 93.75 106 ALA A O 1
ATOM 831 N N . GLU A 1 107 ? -6.291 -12.901 19.164 1.00 94.19 107 GLU A N 1
ATOM 832 C CA . GLU A 1 107 ? -5.245 -11.966 18.731 1.00 94.19 107 GLU A CA 1
ATOM 833 C C . GLU A 1 107 ? -5.796 -10.768 17.948 1.00 94.19 107 GLU A C 1
ATOM 835 O O . GLU A 1 107 ? -5.049 -9.824 17.678 1.00 94.19 107 GLU A O 1
ATOM 840 N N . VAL A 1 108 ? -7.085 -10.772 17.590 1.00 94.19 108 VAL A N 1
ATOM 841 C CA . VAL A 1 108 ? -7.737 -9.626 16.953 1.00 94.19 108 VAL A CA 1
ATOM 842 C C . VAL A 1 108 ? -7.965 -8.543 18.006 1.00 94.19 108 VAL A C 1
ATOM 844 O O . VAL A 1 108 ? -8.856 -8.639 18.854 1.00 94.19 108 VAL A O 1
ATOM 847 N N . LYS A 1 109 ? -7.159 -7.482 17.956 1.00 92.56 109 LYS A N 1
ATOM 848 C CA . LYS A 1 109 ? -7.179 -6.395 18.939 1.00 92.56 109 LYS A CA 1
ATOM 849 C C . LYS A 1 109 ? -7.838 -5.156 18.344 1.00 92.56 109 LYS A C 1
ATOM 851 O O . LYS A 1 109 ? -7.528 -4.722 17.240 1.00 92.56 109 LYS A O 1
ATOM 856 N N . GLY A 1 110 ? -8.761 -4.564 19.095 1.00 86.75 110 GLY A N 1
ATOM 857 C CA . GLY A 1 110 ? -9.308 -3.243 18.793 1.00 86.75 110 GLY A CA 1
ATOM 858 C C . GLY A 1 110 ? -8.566 -2.160 19.563 1.00 86.75 110 GLY A C 1
ATOM 859 O O . GLY A 1 110 ? -8.156 -2.384 20.701 1.00 86.75 110 GLY A O 1
ATOM 860 N N . ARG A 1 111 ? -8.465 -0.956 18.986 1.00 77.12 111 ARG A N 1
ATOM 861 C CA . ARG A 1 111 ? -7.971 0.229 19.714 1.00 77.12 111 ARG A CA 1
ATOM 862 C C . ARG A 1 111 ? -8.852 0.546 20.931 1.00 77.12 111 ARG A C 1
ATOM 864 O O . ARG A 1 111 ? -8.372 1.052 21.937 1.00 77.12 111 ARG A O 1
ATOM 871 N N . THR A 1 112 ? -10.143 0.217 20.839 1.00 81.19 112 THR A N 1
ATOM 872 C CA . THR A 1 112 ? -11.127 0.285 21.925 1.00 81.19 112 THR A CA 1
ATOM 873 C C . THR A 1 112 ? -12.089 -0.908 21.841 1.00 81.19 112 THR A C 1
ATOM 875 O O . THR A 1 112 ? -12.275 -1.492 20.772 1.00 81.19 112 THR A O 1
ATOM 878 N N . LYS A 1 113 ? -12.759 -1.263 22.951 1.00 72.94 113 LYS A N 1
ATOM 879 C CA . LYS A 1 113 ? -13.729 -2.385 23.004 1.00 72.94 113 LYS A CA 1
ATOM 880 C C . LYS A 1 113 ? -14.921 -2.225 22.042 1.00 72.94 113 LYS A C 1
ATOM 882 O O . LYS A 1 113 ? -15.576 -3.207 21.710 1.00 72.94 113 LYS A O 1
ATOM 887 N N . ARG A 1 114 ? -15.208 -0.992 21.608 1.00 75.94 114 ARG A N 1
ATOM 888 C CA . ARG A 1 114 ? -16.295 -0.643 20.676 1.00 75.94 114 ARG A CA 1
ATOM 889 C C . ARG A 1 114 ? -15.786 -0.150 19.321 1.00 75.94 114 ARG A C 1
ATOM 891 O O . ARG A 1 114 ? -16.561 0.411 18.556 1.00 75.94 114 ARG A O 1
ATOM 898 N N . ALA A 1 115 ? -14.500 -0.322 19.025 1.00 82.94 115 ALA A N 1
ATOM 899 C CA . ALA A 1 115 ? -13.962 0.116 17.750 1.00 82.94 115 ALA A CA 1
ATOM 900 C C . ALA A 1 115 ? -14.642 -0.650 16.606 1.00 82.94 115 ALA A C 1
ATOM 902 O O . ALA A 1 115 ? -14.670 -1.881 16.598 1.00 82.94 115 ALA A O 1
ATOM 903 N N . ALA A 1 116 ? -15.157 0.096 15.628 1.00 89.00 116 ALA A N 1
ATOM 904 C CA . ALA A 1 116 ? -15.602 -0.454 14.348 1.00 89.00 116 ALA A CA 1
ATOM 905 C C . ALA A 1 116 ? -14.424 -0.987 13.512 1.00 89.00 116 ALA A C 1
ATOM 907 O O . ALA A 1 116 ? -14.636 -1.719 12.551 1.00 89.00 116 ALA A O 1
ATOM 908 N N . HIS A 1 117 ? -13.196 -0.623 13.893 1.00 92.25 117 HIS A N 1
ATOM 909 C CA . HIS A 1 117 ? -11.959 -1.010 13.238 1.00 92.25 117 HIS A CA 1
ATOM 910 C C . HIS A 1 117 ? -11.091 -1.841 14.187 1.00 92.25 117 HIS A C 1
ATOM 912 O O . HIS A 1 117 ? -10.673 -1.364 15.249 1.00 92.25 117 HIS A O 1
ATOM 918 N N . LEU A 1 118 ? -10.827 -3.083 13.803 1.00 94.94 118 LEU A N 1
ATOM 919 C CA . LEU A 1 118 ? -9.970 -4.018 14.520 1.00 94.94 118 LEU A CA 1
ATOM 920 C C . LEU A 1 118 ? -8.729 -4.334 13.694 1.00 94.94 118 LEU A C 1
ATOM 922 O O . LEU A 1 118 ? -8.740 -4.236 12.468 1.00 94.94 118 LEU A O 1
ATOM 926 N N . GLU A 1 119 ? -7.674 -4.758 14.371 1.00 95.00 119 GLU A N 1
ATOM 927 C CA . GLU A 1 119 ? -6.417 -5.144 13.754 1.00 95.00 119 GLU A CA 1
ATOM 928 C C . GLU A 1 119 ? -6.060 -6.578 14.149 1.00 95.00 119 GLU A C 1
ATOM 930 O O . GLU A 1 119 ? -6.151 -6.961 15.318 1.00 95.00 119 GLU A O 1
ATOM 935 N N . TYR A 1 120 ? -5.676 -7.381 13.161 1.00 95.94 120 TYR A N 1
ATOM 936 C CA . TYR A 1 120 ? -5.252 -8.761 13.343 1.00 95.94 120 TYR A CA 1
ATOM 937 C C . TYR A 1 120 ? -3.834 -8.935 12.812 1.00 95.94 120 TYR A C 1
ATOM 939 O O . TYR A 1 120 ? -3.596 -8.826 11.608 1.00 95.94 120 TYR A O 1
ATOM 947 N N . THR A 1 121 ? -2.904 -9.234 13.716 1.00 94.12 121 THR A N 1
ATOM 948 C CA . THR A 1 121 ? -1.505 -9.515 13.381 1.00 94.12 121 THR A CA 1
ATOM 949 C C . THR A 1 121 ? -1.223 -10.982 13.690 1.00 94.12 121 THR A C 1
ATOM 951 O O . THR A 1 121 ? -0.902 -11.303 14.837 1.00 94.12 121 THR A O 1
ATOM 954 N N . PRO A 1 122 ? -1.381 -11.887 12.709 1.00 92.56 122 PRO A N 1
ATOM 955 C CA . PRO A 1 122 ? -1.153 -13.305 12.924 1.00 92.56 122 PRO A CA 1
ATOM 956 C C . PRO A 1 122 ? 0.301 -13.553 13.320 1.00 92.56 122 PRO A C 1
ATOM 958 O O . PRO A 1 122 ? 1.243 -13.127 12.646 1.00 92.56 122 PRO A O 1
ATOM 961 N N . VAL A 1 123 ? 0.485 -14.286 14.413 1.00 88.19 123 VAL A N 1
ATOM 962 C CA . VAL A 1 123 ? 1.781 -14.864 14.745 1.00 88.19 123 VAL A CA 1
ATOM 963 C C . VAL A 1 123 ? 1.908 -16.104 13.870 1.00 88.19 123 VAL A C 1
ATOM 965 O O . VAL A 1 123 ? 1.175 -17.070 14.061 1.00 88.19 123 VAL A O 1
ATOM 968 N N . ALA A 1 124 ? 2.788 -16.058 12.863 1.00 80.44 124 ALA A N 1
ATOM 969 C CA . ALA A 1 124 ? 3.167 -17.266 12.140 1.00 80.44 124 ALA A CA 1
ATOM 970 C C . ALA A 1 124 ? 3.789 -18.201 13.171 1.00 80.44 124 ALA A C 1
ATOM 972 O O . ALA A 1 124 ? 4.918 -17.981 13.610 1.00 80.44 124 ALA A O 1
ATOM 973 N N . ASP A 1 125 ? 3.007 -19.176 13.615 1.00 71.12 125 ASP A N 1
ATOM 974 C CA . ASP A 1 125 ? 3.437 -20.140 14.602 1.00 71.12 125 ASP A CA 1
ATOM 975 C C . ASP A 1 125 ? 4.488 -21.017 13.917 1.00 71.12 125 ASP A C 1
ATOM 977 O O . ASP A 1 125 ? 4.177 -21.982 13.222 1.00 71.12 125 ASP A O 1
ATOM 981 N N . THR A 1 126 ? 5.758 -20.618 14.012 1.00 61.00 126 THR A N 1
ATOM 982 C CA . THR A 1 126 ? 6.882 -21.284 13.333 1.00 61.00 126 THR A CA 1
ATOM 983 C C . THR A 1 126 ? 7.098 -22.707 13.840 1.00 61.00 126 THR A C 1
ATOM 985 O O . THR A 1 126 ? 7.869 -23.459 13.249 1.00 61.00 126 THR A O 1
ATOM 988 N N . LYS A 1 127 ? 6.408 -23.084 14.923 1.00 58.28 127 LYS A N 1
ATOM 989 C CA . LYS A 1 127 ? 6.386 -24.433 15.487 1.00 58.28 127 LYS A CA 1
ATOM 990 C C . LYS A 1 127 ? 5.207 -25.278 15.011 1.00 58.28 127 LYS A C 1
ATOM 992 O O . LYS A 1 127 ? 5.248 -26.492 15.202 1.00 58.28 127 LYS A O 1
ATOM 997 N N . ALA A 1 128 ? 4.177 -24.685 14.404 1.00 54.31 128 ALA A N 1
ATOM 998 C CA . ALA A 1 128 ? 3.075 -25.464 13.865 1.00 54.31 128 ALA A CA 1
ATOM 999 C C . ALA A 1 128 ? 3.569 -26.208 12.611 1.00 54.31 128 ALA A C 1
ATOM 1001 O O . ALA A 1 128 ? 4.064 -25.559 11.682 1.00 54.31 128 ALA A O 1
ATOM 1002 N N . PRO A 1 129 ? 3.462 -27.550 12.556 1.00 50.56 129 PRO A N 1
ATOM 1003 C CA . PRO A 1 129 ? 3.861 -28.308 11.381 1.00 50.56 129 PRO A CA 1
ATOM 1004 C C . PRO A 1 129 ? 3.124 -27.735 10.175 1.00 50.56 129 PRO A C 1
ATOM 1006 O O . PRO A 1 129 ? 1.911 -27.511 10.222 1.00 50.56 129 PRO A O 1
ATOM 1009 N N . ALA A 1 130 ? 3.872 -27.424 9.114 1.00 46.69 130 ALA A N 1
ATOM 1010 C CA . ALA A 1 130 ? 3.298 -26.898 7.891 1.00 46.69 130 ALA A CA 1
ATOM 1011 C C . ALA A 1 130 ? 2.181 -27.850 7.457 1.00 46.69 130 ALA A C 1
ATOM 1013 O O . ALA A 1 130 ? 2.465 -28.983 7.076 1.00 46.69 130 ALA A O 1
ATOM 1014 N N 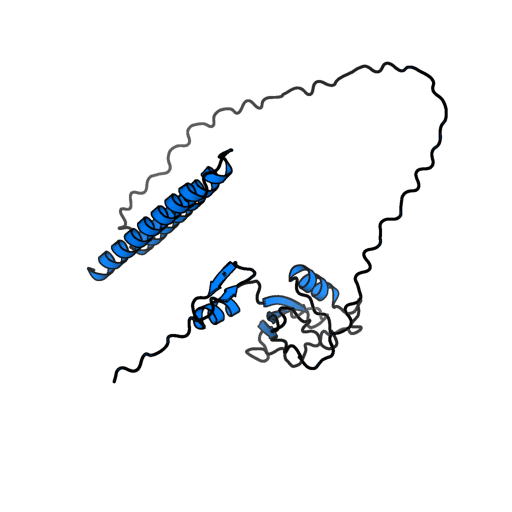. ALA A 1 131 ? 0.922 -27.401 7.577 1.00 48.59 131 ALA A N 1
ATOM 1015 C CA . ALA A 1 131 ? -0.227 -28.166 7.112 1.00 48.59 131 ALA A CA 1
ATOM 1016 C C . ALA A 1 131 ? 0.114 -28.729 5.726 1.00 48.59 131 ALA A C 1
ATOM 1018 O O . ALA A 1 131 ? 0.608 -27.947 4.895 1.00 48.59 131 ALA A O 1
ATOM 1019 N N . PRO A 1 132 ? -0.043 -30.049 5.511 1.00 39.47 132 PRO A N 1
ATOM 1020 C CA . PRO A 1 132 ? 0.400 -30.698 4.292 1.00 39.47 132 PRO A CA 1
ATOM 1021 C C . PRO A 1 132 ? -0.162 -29.902 3.127 1.00 39.47 132 PRO A C 1
ATOM 1023 O O . PRO A 1 132 ? -1.373 -29.699 3.026 1.00 39.47 132 PRO A O 1
ATOM 1026 N N . ARG A 1 133 ? 0.739 -29.366 2.295 1.00 43.44 133 ARG A N 1
ATOM 1027 C CA . ARG A 1 133 ? 0.347 -28.792 1.015 1.00 43.44 133 ARG A CA 1
ATOM 1028 C C . ARG A 1 133 ? -0.309 -29.944 0.281 1.00 43.44 133 ARG A C 1
ATOM 1030 O O . ARG A 1 133 ? 0.397 -30.825 -0.196 1.00 43.44 133 ARG A O 1
ATOM 1037 N N . VAL A 1 134 ? -1.638 -29.975 0.269 1.00 39.72 134 VAL A N 1
ATOM 1038 C CA . VAL A 1 134 ? -2.377 -30.879 -0.601 1.00 39.72 134 VAL A CA 1
ATOM 1039 C C . VAL A 1 134 ? -1.848 -30.545 -1.991 1.00 39.72 134 VAL A C 1
ATOM 1041 O O . VAL A 1 134 ? -1.967 -29.381 -2.394 1.00 39.72 134 VAL A O 1
ATOM 1044 N N . PRO A 1 135 ? -1.142 -31.465 -2.671 1.00 38.84 135 PRO A N 1
ATOM 1045 C CA . PRO A 1 135 ? -0.688 -31.192 -4.016 1.00 38.84 135 PRO A CA 1
ATOM 1046 C C . PRO A 1 135 ? -1.948 -30.870 -4.805 1.00 38.84 135 PRO A C 1
ATOM 1048 O O . PRO A 1 135 ? -2.872 -31.683 -4.861 1.00 38.84 135 PRO A O 1
ATOM 1051 N N . PHE A 1 136 ? -2.016 -29.648 -5.335 1.00 38.72 136 PHE A N 1
ATOM 1052 C CA . PHE A 1 136 ? -3.030 -29.288 -6.308 1.00 38.72 136 PHE A CA 1
ATOM 1053 C C . PHE A 1 136 ? -2.887 -30.316 -7.422 1.00 38.72 136 PHE A C 1
ATOM 1055 O O . PHE A 1 136 ? -1.933 -30.282 -8.198 1.00 38.72 136 PHE A O 1
ATOM 1062 N N . THR A 1 137 ? -3.783 -31.298 -7.428 1.00 32.84 137 THR A N 1
ATOM 1063 C CA . THR A 1 137 ? -3.876 -32.243 -8.523 1.00 32.84 137 THR A CA 1
ATOM 1064 C C . THR A 1 137 ? -4.506 -31.413 -9.620 1.00 32.84 137 THR A C 1
ATOM 1066 O O . THR A 1 137 ? -5.711 -31.180 -9.624 1.00 32.84 137 THR A O 1
ATOM 1069 N N . ILE A 1 138 ? -3.663 -30.816 -10.460 1.00 35.91 138 ILE A N 1
ATOM 1070 C CA . ILE A 1 138 ? -4.116 -30.198 -11.695 1.00 35.91 138 ILE A CA 1
ATOM 1071 C C . ILE A 1 138 ? -4.740 -31.358 -12.460 1.00 35.91 138 ILE A C 1
ATOM 1073 O O . ILE A 1 138 ? -4.017 -32.231 -12.939 1.00 35.91 138 ILE A O 1
ATOM 1077 N N . SER A 1 139 ? -6.073 -31.425 -12.472 1.00 34.44 139 SER A N 1
ATOM 1078 C CA . SER A 1 139 ? -6.804 -32.401 -13.265 1.00 34.44 139 SER A CA 1
ATOM 1079 C C . SER A 1 139 ? -6.292 -32.287 -14.689 1.00 34.44 139 SER A C 1
ATOM 1081 O O . SER A 1 139 ? -6.481 -31.269 -15.356 1.00 34.44 139 SER A O 1
ATOM 1083 N N . THR A 1 140 ? -5.567 -33.312 -15.114 1.00 44.41 140 THR A N 1
ATOM 1084 C CA . THR A 1 140 ? -5.102 -33.459 -16.482 1.00 44.41 140 THR A CA 1
ATOM 1085 C C . THR A 1 140 ? -6.351 -33.422 -17.362 1.00 44.41 140 THR A C 1
ATOM 1087 O O . THR A 1 140 ? -7.287 -34.177 -17.081 1.00 44.41 140 THR A O 1
ATOM 1090 N N . PRO A 1 141 ? -6.446 -32.535 -18.368 1.00 49.84 141 PRO A N 1
ATOM 1091 C CA . PRO A 1 141 ? -7.580 -32.565 -19.278 1.00 49.84 141 PRO A CA 1
ATOM 1092 C C . PRO A 1 141 ? -7.623 -33.952 -19.922 1.00 49.84 141 PRO A C 1
ATOM 1094 O O . PRO A 1 141 ? -6.601 -34.454 -20.396 1.00 49.84 141 PRO A O 1
ATOM 1097 N N . ALA A 1 142 ? -8.791 -34.591 -19.868 1.00 46.09 142 ALA A N 1
ATOM 1098 C CA . ALA A 1 142 ? -9.015 -35.887 -20.484 1.00 46.09 142 ALA A CA 1
ATOM 1099 C C . ALA A 1 142 ? -8.548 -35.828 -21.944 1.00 46.09 142 ALA A C 1
ATOM 1101 O O . ALA A 1 142 ? -8.964 -34.948 -22.699 1.00 46.09 142 ALA A O 1
ATOM 1102 N N . SER A 1 143 ? -7.653 -36.746 -22.320 1.00 43.28 143 SER A N 1
ATOM 1103 C CA . SER A 1 143 ? -7.278 -36.952 -23.715 1.00 43.28 143 SER A CA 1
ATOM 1104 C C . SER A 1 143 ? -8.542 -37.247 -24.506 1.00 43.28 143 SER A C 1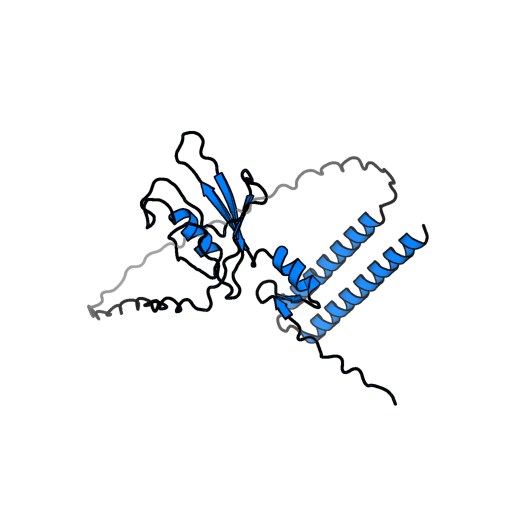
ATOM 1106 O O . SER A 1 143 ? -9.160 -38.296 -24.332 1.00 43.28 143 SER A O 1
ATOM 1108 N N . VAL A 1 144 ? -8.925 -36.304 -25.361 1.00 48.78 144 VAL A N 1
ATOM 1109 C CA . VAL A 1 144 ? -9.951 -36.515 -26.373 1.00 48.78 144 VAL A CA 1
ATOM 1110 C C . VAL A 1 144 ? -9.388 -37.553 -27.335 1.00 48.78 144 VAL A C 1
ATOM 1112 O O . VAL A 1 144 ? -8.475 -37.277 -28.109 1.00 48.78 144 VAL A O 1
ATOM 1115 N N . THR A 1 145 ? -9.883 -38.781 -27.225 1.00 51.66 145 THR A N 1
ATOM 1116 C CA . THR A 1 145 ? -9.598 -39.848 -28.177 1.00 51.66 145 THR A CA 1
ATOM 1117 C C . THR A 1 145 ? -10.245 -39.452 -29.501 1.00 51.66 145 THR A C 1
ATOM 1119 O O . THR A 1 145 ? -11.469 -39.432 -29.618 1.00 51.66 145 THR A O 1
ATOM 1122 N N . LEU A 1 146 ? -9.424 -39.070 -30.479 1.00 48.25 146 LEU A N 1
ATOM 1123 C CA . LEU A 1 146 ? -9.850 -38.895 -31.864 1.00 48.25 146 LEU A CA 1
ATOM 1124 C C . LEU A 1 146 ? -10.290 -40.263 -32.390 1.00 48.25 146 LEU A C 1
ATOM 1126 O O . LEU A 1 146 ? -9.460 -41.127 -32.663 1.00 48.25 146 LEU A O 1
ATOM 1130 N N . VAL A 1 147 ? -11.602 -40.465 -32.484 1.00 54.47 147 VAL A N 1
ATOM 1131 C CA . VAL A 1 147 ? -12.178 -41.567 -33.252 1.00 54.47 147 VAL A CA 1
ATOM 1132 C C . VAL A 1 147 ? -12.076 -41.171 -34.719 1.00 54.47 147 VAL A C 1
ATOM 1134 O O . VAL A 1 147 ? -12.827 -40.329 -35.209 1.00 54.47 147 VAL A O 1
ATOM 1137 N N . ASP A 1 148 ? -11.091 -41.763 -35.382 1.00 50.91 148 ASP A N 1
ATOM 1138 C CA . ASP A 1 148 ? -10.918 -41.753 -36.827 1.00 50.91 148 ASP A CA 1
ATOM 1139 C C . ASP A 1 148 ? -12.133 -42.435 -37.470 1.00 50.91 148 ASP A C 1
ATOM 1141 O O . ASP A 1 148 ? -12.276 -43.658 -37.445 1.00 50.91 148 ASP A O 1
ATOM 1145 N N . THR A 1 149 ? -13.066 -41.622 -37.964 1.00 44.69 149 THR A N 1
ATOM 1146 C CA . THR A 1 149 ? -14.203 -42.092 -38.757 1.00 44.69 149 THR A CA 1
ATOM 1147 C C . THR A 1 149 ? -13.977 -41.622 -40.184 1.00 44.69 149 THR A C 1
ATOM 1149 O O . THR A 1 149 ? -14.442 -40.563 -40.599 1.00 44.69 149 THR A O 1
ATOM 1152 N N . SER A 1 150 ? -13.208 -42.422 -40.916 1.00 56.31 150 SER A N 1
ATOM 1153 C CA . SER A 1 150 ? -13.125 -42.371 -42.368 1.00 56.31 150 SER A CA 1
ATOM 1154 C C . SER A 1 150 ? -14.462 -42.831 -42.950 1.00 56.31 150 SER A C 1
ATOM 1156 O O . SER A 1 150 ? -14.819 -44.002 -42.827 1.00 56.31 150 SER A O 1
ATOM 1158 N N . LEU A 1 151 ? -15.218 -41.905 -43.538 1.00 48.34 151 LEU A N 1
ATOM 1159 C CA . LEU A 1 151 ? -16.352 -42.192 -44.411 1.00 48.34 151 LEU A CA 1
ATOM 1160 C C . LEU A 1 151 ? -16.450 -41.117 -45.494 1.00 48.34 151 LEU A C 1
ATOM 1162 O O . LEU A 1 151 ? -16.046 -39.968 -45.327 1.00 48.34 151 LEU A O 1
ATOM 1166 N N . GLU A 1 152 ? -16.924 -41.583 -46.634 1.00 50.31 152 GLU A N 1
ATOM 1167 C CA . GLU A 1 152 ? -16.594 -41.130 -47.971 1.00 50.31 152 GLU A CA 1
ATOM 1168 C C . GLU A 1 152 ? -17.258 -39.815 -48.405 1.00 50.31 152 GLU A C 1
ATOM 1170 O O . GLU A 1 152 ? -18.281 -39.372 -47.887 1.00 50.31 152 GLU A O 1
ATOM 1175 N N . VAL A 1 153 ? -16.639 -39.216 -49.424 1.00 53.44 153 VAL A N 1
ATOM 1176 C CA . VAL A 1 153 ? -17.085 -38.045 -50.192 1.00 53.44 153 VAL A CA 1
ATOM 1177 C C . VAL A 1 153 ? -18.452 -38.322 -50.846 1.00 53.44 153 VAL A C 1
ATOM 1179 O O . VAL A 1 153 ? -18.687 -39.436 -51.314 1.00 53.44 153 VAL A O 1
ATOM 1182 N N . PRO A 1 154 ? -19.331 -37.310 -50.988 1.00 56.03 154 PRO A N 1
ATOM 1183 C CA . PRO A 1 154 ? -19.510 -36.752 -52.328 1.00 56.03 154 PRO A CA 1
ATOM 1184 C C . PRO A 1 154 ? -19.663 -35.221 -52.379 1.00 56.03 154 PRO A C 1
ATOM 1186 O O . PRO A 1 154 ? -19.806 -34.515 -51.387 1.00 56.03 154 PRO A O 1
ATOM 1189 N N . MET A 1 155 ? -19.554 -34.747 -53.615 1.00 46.75 155 MET A N 1
ATOM 1190 C CA . MET A 1 155 ? -19.267 -33.400 -54.089 1.00 46.75 155 MET A CA 1
ATOM 1191 C C . MET A 1 155 ? -20.375 -32.350 -53.893 1.00 46.75 155 MET A C 1
ATOM 1193 O O . MET A 1 155 ? -21.557 -32.663 -53.819 1.00 46.75 155 MET A O 1
ATOM 1197 N N . SER A 1 156 ? -19.928 -31.096 -54.041 1.00 46.84 156 SER A N 1
ATOM 1198 C CA . SER A 1 156 ? -20.638 -29.942 -54.615 1.00 46.84 156 SER A CA 1
ATOM 1199 C C . SER A 1 156 ? -21.822 -29.361 -53.847 1.00 46.84 156 SER A C 1
ATOM 1201 O O . SER A 1 156 ? -22.927 -29.883 -53.901 1.00 46.84 156 SER A O 1
ATOM 1203 N N . LEU A 1 157 ? -21.624 -28.147 -53.320 1.00 42.91 157 LEU A N 1
ATOM 1204 C CA . LEU A 1 157 ? -22.671 -27.125 -53.286 1.00 42.91 157 LEU A CA 1
ATOM 1205 C C . LEU A 1 157 ? -22.061 -25.717 -53.305 1.00 42.91 157 LEU A C 1
ATOM 1207 O O . LEU A 1 157 ? -21.436 -25.245 -52.359 1.00 42.91 157 LEU A O 1
ATOM 1211 N N . THR A 1 158 ? -22.259 -25.074 -54.448 1.00 48.72 158 THR A N 1
ATOM 1212 C CA . THR A 1 158 ? -22.195 -23.638 -54.703 1.00 48.72 158 THR A CA 1
ATOM 1213 C C . THR A 1 158 ? -23.069 -22.893 -53.691 1.00 48.72 158 THR A C 1
ATOM 1215 O O . THR A 1 158 ? -24.269 -23.149 -53.654 1.00 48.72 158 THR A O 1
ATOM 1218 N N . ILE A 1 159 ? -22.518 -21.958 -52.908 1.00 51.28 159 ILE A N 1
ATOM 1219 C CA . ILE A 1 159 ? -23.319 -20.947 -52.200 1.00 51.28 159 ILE A CA 1
ATOM 1220 C C . ILE A 1 159 ? -22.654 -19.579 -52.352 1.00 51.28 159 ILE A C 1
ATOM 1222 O O . ILE A 1 159 ? -21.500 -19.348 -51.994 1.00 51.28 159 ILE A O 1
ATOM 1226 N N . GLU A 1 160 ? -23.447 -18.712 -52.962 1.00 45.75 160 GLU A N 1
ATOM 1227 C CA . GLU A 1 160 ? -23.276 -17.295 -53.209 1.00 45.75 160 GLU A CA 1
ATOM 1228 C C . GLU A 1 160 ? -23.168 -16.465 -51.923 1.00 45.75 160 GLU A C 1
ATOM 1230 O O . GLU A 1 160 ? -23.582 -16.873 -50.842 1.00 45.75 160 GLU A O 1
ATOM 1235 N N . GLY A 1 161 ? -22.738 -15.212 -52.091 1.00 40.31 161 GLY A N 1
ATOM 1236 C CA . GLY A 1 161 ? -23.315 -14.125 -51.300 1.00 40.31 161 GLY A CA 1
ATOM 1237 C C . GLY A 1 161 ? -22.469 -13.627 -50.137 1.00 40.31 161 GLY A C 1
ATOM 1238 O O . GLY A 1 161 ? -22.772 -13.851 -48.972 1.00 40.31 161 GLY A O 1
ATOM 1239 N N . ARG A 1 162 ? -21.452 -12.828 -50.464 1.00 48.97 162 ARG A N 1
ATOM 1240 C CA . ARG A 1 162 ? -20.762 -11.916 -49.543 1.00 48.97 162 ARG A CA 1
ATOM 1241 C C . ARG A 1 162 ? -21.703 -10.759 -49.165 1.00 48.97 162 ARG A C 1
ATOM 1243 O O . ARG A 1 162 ? -22.003 -9.951 -50.048 1.00 48.97 162 ARG A O 1
ATOM 1250 N N . PRO A 1 163 ? -22.100 -10.566 -47.894 1.00 50.59 163 PRO A N 1
ATOM 1251 C CA . PRO A 1 163 ? -22.719 -9.315 -47.490 1.00 50.59 163 PRO A CA 1
ATOM 1252 C C . PRO A 1 163 ? -21.617 -8.258 -47.372 1.00 50.59 163 PRO A C 1
ATOM 1254 O O . PRO A 1 163 ? -20.757 -8.312 -46.491 1.00 50.59 163 PRO A O 1
ATOM 1257 N N . ARG A 1 164 ? -21.623 -7.286 -48.290 1.00 48.16 164 ARG A N 1
ATOM 1258 C CA . ARG A 1 164 ? -20.976 -5.989 -48.073 1.00 48.16 164 ARG A CA 1
ATOM 1259 C C . ARG A 1 164 ? -21.689 -5.323 -46.897 1.00 48.16 164 ARG A C 1
ATOM 1261 O O . ARG A 1 164 ? -22.813 -4.860 -47.053 1.00 48.16 164 ARG A O 1
ATOM 1268 N N . LEU A 1 165 ? -21.038 -5.253 -45.740 1.00 51.03 165 LEU A N 1
ATOM 1269 C CA . LEU A 1 165 ? -21.456 -4.319 -44.704 1.00 51.03 165 LEU A CA 1
ATOM 1270 C C . LEU A 1 165 ? -21.080 -2.913 -45.168 1.00 51.03 165 LEU A C 1
ATOM 1272 O O . LEU A 1 165 ? -19.906 -2.567 -45.310 1.00 51.03 165 LEU A O 1
ATOM 1276 N N . SER A 1 166 ? -22.121 -2.151 -45.484 1.00 47.78 166 SER A N 1
ATOM 1277 C CA . SER A 1 166 ? -22.072 -0.737 -45.809 1.00 47.78 166 SER A CA 1
ATOM 1278 C C . SER A 1 166 ? -21.390 0.034 -44.686 1.00 47.78 166 SER A C 1
ATOM 1280 O O . SER A 1 166 ? -21.878 0.101 -43.561 1.00 47.78 166 SER A O 1
ATOM 1282 N N . SER A 1 167 ? -20.259 0.637 -45.037 1.00 50.28 167 SER A N 1
ATOM 1283 C CA . SER A 1 167 ? -19.637 1.724 -44.297 1.00 50.28 167 SER A CA 1
ATOM 1284 C C . SER A 1 167 ? -20.593 2.917 -44.304 1.00 50.28 167 SER A C 1
ATOM 1286 O O . SER A 1 167 ? -20.719 3.621 -45.306 1.00 50.28 167 SER A O 1
ATOM 1288 N N . VAL A 1 168 ? -21.320 3.107 -43.204 1.00 50.84 168 VAL A N 1
ATOM 1289 C CA . VAL A 1 168 ? -22.047 4.346 -42.931 1.00 50.84 168 VAL A CA 1
ATOM 1290 C C . VAL A 1 168 ? -21.103 5.226 -42.125 1.00 50.84 168 VAL A C 1
ATOM 1292 O O . VAL A 1 168 ? -20.972 5.066 -40.915 1.00 50.84 168 VAL A O 1
ATOM 1295 N N . SER A 1 169 ? -20.414 6.135 -42.815 1.00 54.69 169 SER A N 1
ATOM 1296 C CA . SER A 1 169 ? -19.714 7.253 -42.184 1.00 54.69 169 SER A CA 1
ATOM 1297 C C . SER A 1 169 ? -20.732 8.134 -41.456 1.00 54.69 169 SER A C 1
ATOM 1299 O O . SER A 1 169 ? -21.599 8.715 -42.118 1.00 54.69 169 SER A O 1
ATOM 1301 N N . PRO A 1 170 ? -20.631 8.317 -40.130 1.00 55.53 170 PRO A N 1
ATOM 1302 C CA . PRO A 1 170 ? -21.333 9.393 -39.459 1.00 55.53 170 PRO A CA 1
ATOM 1303 C C . PRO A 1 170 ? -20.666 10.699 -39.894 1.00 55.53 170 PRO A C 1
ATOM 1305 O O . PRO A 1 170 ? -19.510 10.971 -39.565 1.00 55.53 170 PRO A O 1
ATOM 1308 N N . ARG A 1 171 ? -21.386 11.505 -40.675 1.00 59.38 171 ARG A N 1
ATOM 1309 C CA . ARG A 1 171 ? -21.027 12.898 -40.937 1.00 59.38 171 ARG A CA 1
ATOM 1310 C C . ARG A 1 171 ? -21.189 13.654 -39.620 1.00 59.38 171 ARG A C 1
ATOM 1312 O O . ARG A 1 171 ? -22.287 14.076 -39.279 1.00 59.38 171 ARG A O 1
ATOM 1319 N N . VAL A 1 172 ? -20.096 13.759 -38.868 1.00 56.34 172 VAL A N 1
ATOM 1320 C CA . VAL A 1 172 ? -20.001 14.622 -37.691 1.00 56.34 172 VAL A CA 1
ATOM 1321 C C . VAL A 1 172 ? -20.067 16.060 -38.190 1.00 56.34 172 VAL A C 1
ATOM 1323 O O . VAL A 1 172 ? -19.152 16.558 -38.844 1.00 56.34 172 VAL A O 1
ATOM 1326 N N . GLU A 1 173 ? -21.207 16.688 -37.948 1.00 60.84 173 GLU A N 1
ATOM 1327 C CA . GLU A 1 173 ? -21.410 18.114 -38.142 1.00 60.84 173 GLU A CA 1
ATOM 1328 C C . GLU A 1 173 ? -20.502 18.868 -37.152 1.00 60.84 173 GLU A C 1
ATOM 1330 O O . GLU A 1 173 ? -20.458 18.501 -35.973 1.00 60.84 173 GLU A O 1
ATOM 1335 N N . PRO A 1 174 ? -19.709 19.855 -37.606 1.00 66.00 174 PRO A N 1
ATOM 1336 C CA . PRO A 1 174 ? -18.792 20.572 -36.733 1.00 66.00 174 PRO A CA 1
ATOM 1337 C C . PRO A 1 174 ? -19.600 21.326 -35.664 1.00 66.00 174 PRO A C 1
ATOM 1339 O O . PRO A 1 174 ? -20.462 22.132 -36.020 1.00 66.00 174 PRO A O 1
ATOM 1342 N N . PRO A 1 175 ? -19.356 21.081 -34.364 1.00 66.06 175 PRO A N 1
ATOM 1343 C CA . PRO A 1 175 ? -20.054 21.794 -33.308 1.00 66.06 175 PRO A CA 1
ATOM 1344 C C . PRO A 1 175 ? -19.744 23.289 -33.409 1.00 66.06 175 PRO A C 1
ATOM 1346 O O . PRO A 1 175 ? -18.594 23.695 -33.588 1.00 66.06 175 PRO A O 1
ATOM 1349 N N . ALA A 1 176 ? -20.802 24.094 -33.316 1.00 73.62 176 ALA A N 1
ATOM 1350 C CA . ALA A 1 176 ? -20.739 25.546 -33.334 1.00 73.62 176 ALA A CA 1
ATOM 1351 C C . ALA A 1 176 ? -19.696 26.079 -32.325 1.00 73.62 176 ALA A C 1
ATOM 1353 O O . ALA A 1 176 ? -19.524 25.487 -31.254 1.00 73.62 176 ALA A O 1
ATOM 1354 N N . PRO A 1 177 ? -19.007 27.193 -32.641 1.00 65.69 177 PRO A N 1
ATOM 1355 C CA . PRO A 1 177 ? -17.986 27.772 -31.779 1.00 65.69 177 PRO A CA 1
ATOM 1356 C 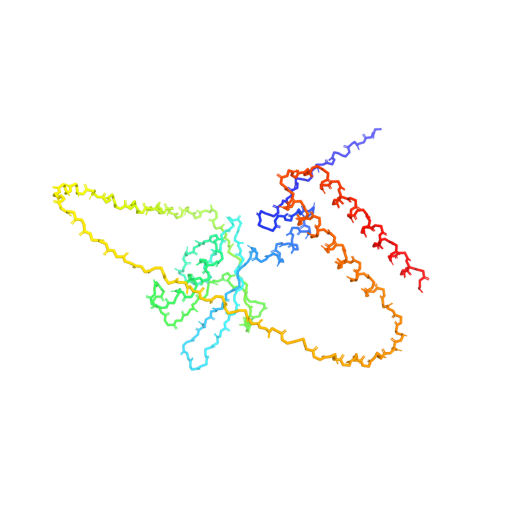C . PRO A 1 177 ? -18.603 28.166 -30.436 1.00 65.69 177 PRO A C 1
ATOM 1358 O O . PRO A 1 177 ? -19.365 29.127 -30.332 1.00 65.69 177 PRO A O 1
ATOM 1361 N N . VAL A 1 178 ? -18.280 27.388 -29.403 1.00 72.44 178 VAL A N 1
ATOM 1362 C CA . VAL A 1 178 ? -18.653 27.682 -28.022 1.00 72.44 178 VAL A CA 1
ATOM 1363 C C . VAL A 1 178 ? -17.941 28.981 -27.623 1.00 72.44 178 VAL A C 1
ATOM 1365 O O . VAL A 1 178 ? -16.716 29.054 -27.759 1.00 72.44 178 VAL A O 1
ATOM 1368 N N . PRO A 1 179 ? -18.666 30.019 -27.164 1.00 74.44 179 PRO A N 1
ATOM 1369 C CA . PRO A 1 179 ? -18.046 31.263 -26.730 1.00 74.44 179 PRO A CA 1
ATOM 1370 C C . PRO A 1 179 ? -17.070 30.977 -25.578 1.00 74.44 179 PRO A C 1
ATOM 1372 O O . PRO A 1 179 ? -17.409 30.207 -24.672 1.00 74.44 179 PRO A O 1
ATOM 1375 N N . PRO A 1 180 ? -15.853 31.554 -25.601 1.00 72.62 180 PRO A N 1
ATOM 1376 C CA . PRO A 1 180 ? -14.862 31.300 -24.569 1.00 72.62 180 PRO A CA 1
ATOM 1377 C C . PRO A 1 180 ? -15.431 31.713 -23.204 1.00 72.62 180 PRO A C 1
ATOM 1379 O O . PRO A 1 180 ? -16.015 32.796 -23.090 1.00 72.62 180 PRO A O 1
ATOM 1382 N N . PRO A 1 181 ? -15.289 30.868 -22.168 1.00 70.56 181 PRO A N 1
ATOM 1383 C CA . PRO A 1 181 ? -15.755 31.205 -20.834 1.00 70.56 181 PRO A CA 1
ATOM 1384 C C . PRO A 1 181 ? -15.079 32.501 -20.361 1.00 70.56 181 PRO A C 1
ATOM 1386 O O . PRO A 1 181 ? -13.913 32.737 -20.697 1.00 70.56 181 PRO A O 1
ATOM 1389 N N . PRO A 1 182 ? -15.791 33.347 -19.594 1.00 59.97 182 PRO A N 1
ATOM 1390 C CA . PRO A 1 182 ? -15.270 34.625 -19.131 1.00 59.97 182 PRO A CA 1
ATOM 1391 C C . PRO A 1 182 ? -13.959 34.395 -18.377 1.00 59.97 182 PRO A C 1
ATOM 1393 O O . PRO A 1 182 ? -13.933 33.772 -17.314 1.00 59.97 182 PRO A O 1
ATOM 1396 N N . GLN A 1 183 ? -12.856 34.876 -18.957 1.00 55.50 183 GLN A N 1
ATOM 1397 C CA . GLN A 1 183 ? -11.542 34.845 -18.331 1.00 55.50 183 GLN A CA 1
ATOM 1398 C C . GLN A 1 183 ? -11.568 35.781 -17.126 1.00 55.50 183 GLN A C 1
ATOM 1400 O O . GLN A 1 183 ? -11.388 36.991 -17.241 1.00 55.50 183 GLN A O 1
ATOM 1405 N N . VAL A 1 184 ? -11.825 35.215 -15.952 1.00 59.22 184 VAL A N 1
ATOM 1406 C CA . VAL A 1 184 ? -11.719 35.929 -14.683 1.00 59.22 184 VAL A CA 1
ATOM 1407 C C . VAL A 1 184 ? -10.229 36.131 -14.413 1.00 59.22 184 VAL A C 1
ATOM 1409 O O . VAL A 1 184 ? -9.545 35.248 -13.897 1.00 59.22 184 VAL A O 1
ATOM 1412 N N . THR A 1 185 ? -9.693 37.283 -14.818 1.00 58.69 185 THR A N 1
ATOM 1413 C CA . THR A 1 185 ? -8.286 37.662 -14.634 1.00 58.69 185 THR A CA 1
ATOM 1414 C C . THR A 1 185 ? -8.009 38.036 -13.177 1.00 58.69 185 THR A C 1
ATOM 1416 O O . THR A 1 185 ? -7.667 39.173 -12.859 1.00 58.69 185 THR A O 1
ATOM 1419 N N . ASN A 1 186 ? -8.153 37.084 -12.260 1.00 60.06 186 ASN A N 1
ATOM 1420 C CA . ASN A 1 186 ? -7.657 37.244 -10.902 1.00 60.06 186 ASN A CA 1
ATOM 1421 C C . ASN A 1 186 ? -6.176 36.858 -10.890 1.00 60.06 186 ASN A C 1
ATOM 1423 O O . ASN A 1 186 ? -5.834 35.684 -10.757 1.00 60.06 186 ASN A O 1
ATOM 1427 N N . LYS A 1 187 ? -5.297 37.862 -11.034 1.00 69.12 187 LYS A N 1
ATOM 1428 C CA . LYS A 1 187 ? -3.849 37.764 -10.771 1.00 69.12 187 LYS A CA 1
ATOM 1429 C C . LYS A 1 187 ? -3.621 37.431 -9.291 1.00 69.12 187 LYS A C 1
ATOM 1431 O O . LYS A 1 187 ? -3.274 38.295 -8.491 1.00 69.12 187 LYS A O 1
ATOM 1436 N N . ARG A 1 188 ? -3.840 36.179 -8.901 1.00 76.25 188 ARG A N 1
ATOM 1437 C CA . ARG A 1 188 ? -3.310 35.654 -7.642 1.00 76.25 188 ARG A CA 1
ATOM 1438 C C . ARG A 1 188 ? -1.872 35.229 -7.919 1.00 76.25 188 ARG A C 1
ATOM 1440 O O . ARG A 1 188 ? -1.623 34.533 -8.902 1.00 76.25 188 ARG A O 1
ATOM 1447 N N . LYS A 1 189 ? -0.926 35.697 -7.097 1.00 81.44 189 LYS A N 1
ATOM 1448 C CA . LYS A 1 189 ? 0.428 35.125 -7.064 1.00 81.44 189 LYS A CA 1
ATOM 1449 C C . LYS A 1 189 ? 0.253 33.623 -6.839 1.00 81.44 189 LYS A C 1
ATOM 1451 O O . LYS A 1 189 ? -0.389 33.247 -5.862 1.00 81.44 189 LYS A O 1
ATOM 1456 N N . ALA A 1 190 ? 0.750 32.806 -7.765 1.00 81.75 190 ALA A N 1
ATOM 1457 C CA . ALA A 1 190 ? 0.767 31.361 -7.588 1.00 81.75 190 ALA A CA 1
ATOM 1458 C C . ALA A 1 190 ? 1.507 31.045 -6.285 1.00 81.75 190 ALA A C 1
ATOM 1460 O O . ALA A 1 190 ? 2.565 31.632 -6.026 1.00 81.75 190 ALA A O 1
ATOM 1461 N N . SER A 1 191 ? 0.929 30.179 -5.455 1.00 91.94 191 SER A N 1
ATOM 1462 C CA . SER A 1 191 ? 1.607 29.724 -4.246 1.00 91.94 191 SER A CA 1
ATOM 1463 C C . SER A 1 191 ? 2.853 28.925 -4.638 1.00 91.94 191 SER A C 1
ATOM 1465 O O . SER A 1 191 ? 2.889 28.296 -5.698 1.00 91.94 191 SER A O 1
ATOM 1467 N N . ASN A 1 192 ? 3.871 28.904 -3.778 1.00 92.06 192 ASN A N 1
ATOM 1468 C CA . ASN A 1 192 ? 5.050 28.057 -3.982 1.00 92.06 192 ASN A CA 1
ATOM 1469 C C . ASN A 1 192 ? 4.653 26.567 -4.090 1.00 92.06 192 ASN A C 1
ATOM 1471 O O . ASN A 1 192 ? 5.236 25.806 -4.863 1.00 92.06 192 ASN A O 1
ATOM 1475 N N . ASP A 1 193 ? 3.576 26.173 -3.405 1.00 91.94 193 ASP A N 1
ATOM 1476 C CA . ASP A 1 193 ? 2.992 24.834 -3.514 1.00 91.94 193 ASP A CA 1
ATOM 1477 C C . ASP A 1 193 ? 2.390 24.551 -4.900 1.00 91.94 193 ASP A C 1
ATOM 1479 O O . ASP A 1 193 ? 2.549 23.445 -5.422 1.00 91.94 193 ASP A O 1
ATOM 1483 N N . ASP A 1 194 ? 1.777 25.552 -5.543 1.00 94.25 194 ASP A N 1
ATOM 1484 C CA . ASP A 1 194 ? 1.240 25.411 -6.904 1.00 94.25 194 ASP A CA 1
ATOM 1485 C C . ASP A 1 194 ? 2.378 25.192 -7.913 1.00 94.25 194 ASP A C 1
ATOM 1487 O O . ASP A 1 194 ? 2.258 24.386 -8.841 1.00 94.25 194 ASP A O 1
ATOM 1491 N N . LEU A 1 195 ? 3.514 25.870 -7.711 1.00 94.44 195 LEU A N 1
ATOM 1492 C CA . LEU A 1 195 ? 4.709 25.702 -8.542 1.00 94.44 195 LEU A CA 1
ATOM 1493 C C . LEU A 1 195 ? 5.322 24.306 -8.378 1.00 94.44 195 LEU A C 1
ATOM 1495 O O . LEU A 1 195 ? 5.644 23.663 -9.381 1.00 94.44 195 LEU A O 1
ATOM 1499 N N . ARG A 1 196 ? 5.417 23.793 -7.144 1.00 95.56 196 ARG A N 1
ATOM 1500 C CA . ARG A 1 196 ? 5.881 22.420 -6.864 1.00 95.56 196 ARG A CA 1
ATOM 1501 C C . ARG A 1 196 ? 4.978 21.375 -7.515 1.00 95.56 196 ARG A C 1
ATOM 1503 O O . ARG A 1 196 ? 5.470 20.449 -8.164 1.00 95.56 196 ARG A O 1
ATOM 1510 N N . ALA A 1 197 ? 3.661 21.533 -7.378 1.00 94.25 197 ALA A N 1
ATOM 1511 C CA . ALA A 1 197 ? 2.685 20.633 -7.985 1.00 94.25 197 ALA A CA 1
ATOM 1512 C C . ALA A 1 197 ? 2.785 20.638 -9.520 1.00 94.25 197 ALA A C 1
ATOM 1514 O O . ALA A 1 197 ? 2.779 19.573 -10.144 1.00 94.25 197 ALA A O 1
ATOM 1515 N N . SER A 1 198 ? 2.942 21.822 -10.120 1.00 95.50 198 SER A N 1
ATOM 1516 C CA . SER A 1 198 ? 3.132 21.985 -11.564 1.00 95.50 198 SER A CA 1
ATOM 1517 C C . SER A 1 198 ? 4.415 21.303 -12.060 1.00 95.50 198 SER A C 1
ATOM 1519 O O . SER A 1 198 ? 4.373 20.523 -13.015 1.00 95.50 198 SER A O 1
ATOM 1521 N N . LEU A 1 199 ? 5.543 21.501 -11.367 1.00 96.19 199 LEU A N 1
ATOM 1522 C CA . LEU A 1 199 ? 6.824 20.881 -11.725 1.00 96.19 199 LEU A CA 1
ATOM 1523 C C . LEU A 1 199 ? 6.750 19.346 -11.671 1.00 96.19 199 LEU A C 1
ATOM 1525 O O . LEU A 1 199 ? 7.236 18.654 -12.568 1.00 96.19 199 LEU A O 1
ATOM 1529 N N . LEU A 1 200 ? 6.091 18.808 -10.645 1.00 95.31 200 LEU A N 1
ATOM 1530 C CA . LEU A 1 200 ? 5.900 17.371 -10.466 1.00 95.31 200 LEU A CA 1
ATOM 1531 C C . LEU A 1 200 ? 4.977 16.767 -11.538 1.00 95.31 200 LEU A C 1
ATOM 1533 O O . LEU A 1 200 ? 5.224 15.652 -12.009 1.00 95.31 200 LEU A O 1
ATOM 1537 N N . ALA A 1 201 ? 3.946 17.499 -11.966 1.00 95.44 201 ALA A N 1
ATOM 1538 C CA . ALA A 1 201 ? 3.094 17.094 -13.081 1.00 95.44 201 ALA A CA 1
ATOM 1539 C C . ALA A 1 201 ? 3.873 17.042 -14.407 1.00 95.44 201 ALA A C 1
ATOM 1541 O O . ALA A 1 201 ? 3.783 16.048 -15.135 1.00 95.44 201 ALA A O 1
ATOM 1542 N N . GLU A 1 202 ? 4.687 18.059 -14.698 1.00 97.25 202 GLU A N 1
ATOM 1543 C CA . GLU A 1 202 ? 5.521 18.099 -15.906 1.00 97.25 202 GLU A CA 1
ATOM 1544 C C . GLU A 1 202 ? 6.608 17.014 -15.905 1.00 97.25 202 GLU A C 1
ATOM 1546 O O . GLU A 1 202 ? 6.816 16.350 -16.924 1.00 97.25 202 GLU A O 1
ATOM 1551 N N . TYR A 1 203 ? 7.244 16.742 -14.761 1.00 97.44 203 TYR A N 1
ATOM 1552 C CA . TYR A 1 203 ? 8.192 15.632 -14.637 1.00 97.44 203 TYR A CA 1
ATOM 1553 C C . TYR A 1 203 ? 7.536 14.281 -14.959 1.00 97.44 203 TYR A C 1
ATOM 1555 O O . TYR A 1 203 ? 8.023 13.542 -15.819 1.00 97.44 203 TYR A O 1
ATOM 1563 N N . ARG A 1 204 ? 6.379 13.985 -14.348 1.00 95.56 204 ARG A N 1
ATOM 1564 C CA . ARG A 1 204 ? 5.617 12.751 -14.623 1.00 95.56 204 ARG A CA 1
ATOM 1565 C C . ARG A 1 204 ? 5.254 12.624 -16.100 1.00 95.56 204 ARG A C 1
ATOM 1567 O O . ARG A 1 204 ? 5.402 11.549 -16.681 1.00 95.56 204 ARG A O 1
ATOM 1574 N N . LYS A 1 205 ? 4.814 13.723 -16.714 1.00 97.31 205 LYS A N 1
ATOM 1575 C CA . LYS A 1 205 ? 4.452 13.777 -18.133 1.00 97.31 205 LYS A CA 1
ATOM 1576 C C . LYS A 1 205 ? 5.649 13.484 -19.040 1.00 97.31 205 LYS A C 1
ATOM 1578 O O . LYS A 1 205 ? 5.511 12.678 -19.957 1.00 97.31 205 LYS A O 1
ATOM 1583 N N . LYS A 1 206 ? 6.820 14.073 -18.773 1.00 96.94 206 LYS A N 1
ATOM 1584 C CA . LYS A 1 206 ? 8.050 13.814 -19.545 1.00 96.94 206 LYS A CA 1
ATOM 1585 C C . LYS A 1 206 ? 8.525 12.369 -19.411 1.00 96.94 206 LYS A C 1
ATOM 1587 O O . LYS A 1 206 ? 8.825 11.742 -20.424 1.00 96.94 206 LYS A O 1
ATOM 1592 N N . VAL A 1 207 ? 8.537 11.823 -18.194 1.00 97.12 207 VAL A N 1
ATOM 1593 C CA . VAL A 1 207 ? 8.918 10.420 -17.954 1.00 97.12 207 VAL A CA 1
ATOM 1594 C C . VAL A 1 207 ? 7.981 9.467 -18.698 1.00 97.12 207 VAL A C 1
ATOM 1596 O O . VAL A 1 207 ? 8.445 8.552 -19.378 1.00 97.12 207 VAL A O 1
ATOM 1599 N N . HIS A 1 208 ? 6.670 9.705 -18.628 1.00 96.00 208 HIS A N 1
ATOM 1600 C CA . HIS A 1 208 ? 5.683 8.895 -19.339 1.00 96.00 208 HIS A CA 1
ATOM 1601 C C . HIS A 1 208 ? 5.825 9.007 -20.865 1.00 96.00 208 HIS A C 1
ATOM 1603 O O . HIS A 1 208 ? 5.778 7.997 -21.562 1.00 96.00 208 HIS A O 1
ATOM 1609 N N . ALA A 1 209 ? 6.045 10.215 -21.392 1.00 97.19 209 ALA A N 1
ATOM 1610 C CA . ALA A 1 209 ? 6.266 10.427 -22.821 1.00 97.19 209 ALA A CA 1
ATOM 1611 C C . ALA A 1 209 ? 7.523 9.701 -23.327 1.00 97.19 209 ALA A C 1
ATOM 1613 O O . ALA A 1 209 ? 7.486 9.098 -24.396 1.00 97.19 209 ALA A O 1
ATOM 1614 N N . GLU A 1 210 ? 8.612 9.707 -22.555 1.00 97.56 210 GLU A N 1
ATOM 1615 C CA . GLU A 1 210 ? 9.841 8.986 -22.905 1.00 97.56 210 GLU A CA 1
ATOM 1616 C C . GLU A 1 210 ? 9.658 7.462 -22.851 1.00 97.56 210 GLU A C 1
ATOM 1618 O O . GLU A 1 210 ? 10.147 6.733 -23.717 1.00 97.56 210 GLU A O 1
ATOM 1623 N N . MET A 1 211 ? 8.897 6.974 -21.868 1.00 96.69 211 MET A N 1
ATOM 1624 C CA . MET A 1 211 ? 8.517 5.564 -21.781 1.00 96.69 211 MET A CA 1
ATOM 1625 C C . MET A 1 211 ? 7.706 5.134 -23.009 1.00 96.69 211 MET A C 1
ATOM 1627 O O . MET A 1 211 ? 8.042 4.132 -23.634 1.00 96.69 211 MET A O 1
ATOM 1631 N N . LEU A 1 212 ? 6.696 5.917 -23.404 1.00 97.25 212 LEU A N 1
ATOM 1632 C CA . LEU A 1 212 ? 5.913 5.645 -24.612 1.00 97.25 212 LEU A CA 1
ATOM 1633 C C . LEU A 1 212 ? 6.761 5.724 -25.883 1.00 97.25 212 LEU A C 1
ATOM 1635 O O . LEU A 1 212 ? 6.624 4.864 -26.746 1.00 97.25 212 LEU A O 1
ATOM 1639 N N . ARG A 1 213 ? 7.666 6.704 -25.987 1.00 97.56 213 ARG A N 1
ATOM 1640 C CA . ARG A 1 213 ? 8.592 6.819 -27.122 1.00 97.56 213 ARG A CA 1
ATOM 1641 C C . ARG A 1 213 ? 9.428 5.550 -27.290 1.00 97.56 213 ARG A C 1
ATOM 1643 O O . ARG A 1 213 ? 9.523 5.038 -28.395 1.00 97.56 213 ARG A O 1
ATOM 1650 N N . THR A 1 214 ? 9.961 5.020 -26.190 1.00 97.56 214 THR A N 1
ATOM 1651 C CA . THR A 1 214 ? 10.768 3.786 -26.202 1.00 97.56 214 THR A CA 1
ATOM 1652 C C . THR A 1 214 ? 9.939 2.553 -26.583 1.00 97.56 214 THR A C 1
ATOM 1654 O O . THR A 1 214 ? 10.472 1.620 -27.160 1.00 97.56 214 THR A O 1
ATOM 1657 N N . LEU A 1 215 ? 8.640 2.527 -26.263 1.00 95.75 215 LEU A N 1
ATOM 1658 C CA . LEU A 1 215 ? 7.755 1.403 -26.599 1.00 95.75 215 LEU A CA 1
ATOM 1659 C C . LEU A 1 215 ? 7.293 1.399 -28.063 1.00 95.75 215 LEU A C 1
ATOM 1661 O O . LEU A 1 215 ? 6.934 0.343 -28.575 1.00 95.75 215 LEU A O 1
ATOM 1665 N N . VAL A 1 216 ? 7.235 2.568 -28.704 1.00 97.62 216 VAL A N 1
ATOM 1666 C CA . VAL A 1 216 ? 6.812 2.709 -30.109 1.00 97.62 216 VAL A CA 1
ATOM 1667 C C . VAL A 1 216 ? 7.969 2.448 -31.078 1.00 97.62 216 VAL A C 1
ATOM 1669 O O . VAL A 1 216 ? 7.724 2.101 -32.231 1.00 97.62 216 VAL A O 1
ATOM 1672 N N . ASP A 1 217 ? 9.212 2.610 -30.625 1.00 95.12 217 ASP A N 1
ATOM 1673 C CA . ASP A 1 217 ? 10.399 2.378 -31.444 1.00 95.12 217 ASP A CA 1
ATOM 1674 C C . ASP A 1 217 ? 10.563 0.876 -31.764 1.00 95.12 217 ASP A C 1
ATOM 1676 O O . ASP A 1 217 ? 10.604 0.065 -30.833 1.00 95.12 217 ASP A O 1
ATOM 1680 N N . PRO A 1 218 ? 10.623 0.473 -33.048 1.00 95.12 218 PRO A N 1
ATOM 1681 C CA . PRO A 1 218 ? 10.846 -0.920 -33.428 1.00 95.12 218 PRO A CA 1
ATOM 1682 C C . PRO A 1 218 ? 12.253 -1.439 -33.088 1.00 95.12 218 PRO A C 1
ATOM 1684 O O . PRO A 1 218 ? 12.421 -2.657 -33.034 1.00 95.12 218 PRO A O 1
ATOM 1687 N N . ASP A 1 219 ? 13.233 -0.560 -32.848 1.00 96.94 219 ASP A N 1
ATOM 1688 C CA . ASP A 1 219 ? 14.588 -0.930 -32.410 1.00 96.94 219 ASP A CA 1
ATOM 1689 C C . ASP A 1 219 ? 15.031 -0.061 -31.215 1.00 96.94 219 ASP A C 1
ATOM 1691 O O . ASP A 1 219 ? 15.830 0.869 -31.352 1.00 96.94 219 ASP A O 1
ATOM 1695 N N . PRO A 1 220 ? 14.454 -0.294 -30.022 1.00 96.19 220 PRO A N 1
ATOM 1696 C CA . PRO A 1 220 ? 14.614 0.622 -28.904 1.00 96.19 220 PRO A CA 1
ATOM 1697 C C . PRO A 1 220 ? 16.031 0.590 -28.315 1.00 96.19 220 PRO A C 1
ATOM 1699 O O . PRO A 1 220 ? 16.440 -0.388 -27.682 1.00 96.19 220 PRO A O 1
ATOM 1702 N N . ASP A 1 221 ? 16.742 1.721 -28.386 1.00 97.31 221 ASP A N 1
ATOM 1703 C CA . ASP A 1 221 ? 17.965 1.931 -27.602 1.00 97.31 221 ASP A CA 1
ATOM 1704 C C . ASP A 1 221 ? 17.615 2.231 -26.132 1.00 97.31 221 ASP A C 1
ATOM 1706 O O . ASP A 1 221 ? 17.415 3.373 -25.690 1.00 97.31 221 ASP A O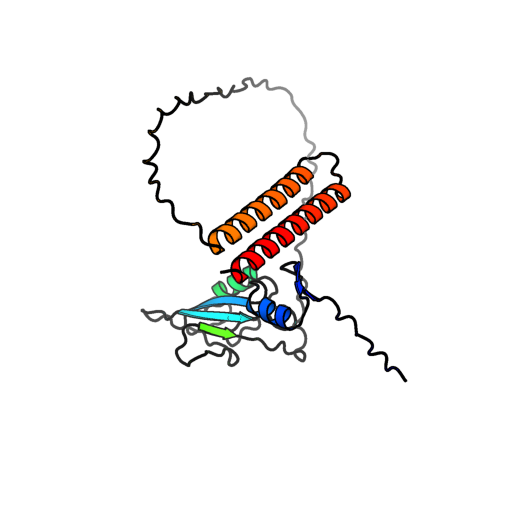 1
ATOM 1710 N N . TYR A 1 222 ? 17.546 1.166 -25.335 1.00 95.06 222 TYR A N 1
ATOM 1711 C CA . TYR A 1 222 ? 17.288 1.262 -23.899 1.00 95.06 222 TYR A CA 1
ATOM 1712 C C . TYR A 1 222 ? 18.382 2.012 -23.135 1.00 95.06 222 TYR A C 1
ATOM 1714 O O . TYR A 1 222 ? 18.092 2.597 -22.084 1.00 95.06 222 TYR A O 1
ATOM 1722 N N . GLN A 1 223 ? 19.623 2.014 -23.627 1.00 96.62 223 GLN A N 1
ATOM 1723 C CA . GLN A 1 223 ? 20.719 2.709 -22.965 1.00 96.62 223 GLN A CA 1
ATOM 1724 C C . GLN A 1 223 ? 20.560 4.222 -23.136 1.00 96.62 223 GLN A C 1
ATOM 1726 O O . GLN A 1 223 ? 20.692 4.972 -22.162 1.00 96.62 223 GLN A O 1
ATOM 1731 N N . GLU A 1 224 ? 20.220 4.672 -24.343 1.00 96.88 224 GLU A N 1
ATOM 1732 C CA . GLU A 1 224 ? 19.917 6.076 -24.612 1.00 96.88 224 GLU A CA 1
ATOM 1733 C C . GLU A 1 224 ? 18.651 6.529 -23.868 1.00 96.88 224 GLU A C 1
ATOM 1735 O O . GLU A 1 224 ? 18.676 7.551 -23.176 1.00 96.88 224 GLU A O 1
ATOM 1740 N N . SER A 1 225 ? 17.580 5.729 -23.904 1.00 97.12 225 SER A N 1
ATOM 1741 C CA . SER A 1 225 ? 16.351 5.976 -23.131 1.00 97.12 225 SER A CA 1
ATOM 1742 C C . SER A 1 225 ? 16.642 6.128 -21.631 1.00 97.12 225 SER A C 1
ATOM 1744 O O . SER A 1 225 ? 16.152 7.054 -20.975 1.00 97.12 225 SER A O 1
ATOM 1746 N N . SER A 1 226 ? 17.511 5.276 -21.074 1.00 95.75 226 SER A N 1
ATOM 1747 C CA . SER A 1 226 ? 17.927 5.377 -19.672 1.00 95.75 226 SER A CA 1
ATOM 1748 C C . SER A 1 226 ? 18.684 6.674 -19.381 1.00 95.75 226 SER A C 1
ATOM 1750 O O . SER A 1 226 ? 18.408 7.315 -18.366 1.00 95.75 226 SER A O 1
ATOM 1752 N N . LYS A 1 227 ? 19.597 7.098 -20.266 1.00 98.06 227 LYS A N 1
ATOM 1753 C CA . LYS A 1 227 ? 20.306 8.383 -20.125 1.00 98.06 227 LYS A CA 1
ATOM 1754 C C . LYS A 1 227 ? 19.333 9.563 -20.175 1.00 98.06 227 LYS A C 1
ATOM 1756 O O . LYS A 1 227 ? 19.433 10.463 -19.344 1.00 98.06 227 LYS A O 1
ATOM 1761 N N . ARG A 1 228 ? 18.354 9.549 -21.088 1.00 98.06 228 ARG A N 1
ATOM 1762 C CA . ARG A 1 228 ? 17.332 10.608 -21.193 1.00 98.06 228 ARG A CA 1
ATOM 1763 C C . ARG A 1 228 ? 16.453 10.691 -19.942 1.00 98.06 228 ARG A C 1
ATOM 1765 O O . ARG A 1 228 ? 16.154 11.797 -19.485 1.00 98.06 228 ARG A O 1
ATOM 1772 N N . ARG A 1 229 ? 16.087 9.551 -19.343 1.00 96.69 229 ARG A N 1
ATOM 1773 C CA . ARG A 1 229 ? 15.362 9.527 -18.059 1.00 96.69 229 ARG A CA 1
ATOM 1774 C C . ARG A 1 229 ? 16.198 10.073 -16.901 1.00 96.69 229 ARG A C 1
ATOM 1776 O O . ARG A 1 229 ? 15.663 10.850 -16.116 1.00 96.69 229 ARG A O 1
ATOM 1783 N N . GLU A 1 230 ? 17.485 9.736 -16.821 1.00 97.50 230 GLU A N 1
ATOM 1784 C CA . GLU A 1 230 ? 18.368 10.281 -15.777 1.00 97.50 230 GLU A CA 1
ATOM 1785 C C . GLU A 1 230 ? 18.522 11.802 -15.917 1.00 97.50 230 GLU A C 1
ATOM 1787 O O . GLU A 1 230 ? 18.385 12.531 -14.939 1.00 97.50 230 GLU A O 1
ATOM 1792 N N . MET A 1 231 ? 18.677 12.311 -17.144 1.00 96.94 231 MET A N 1
ATOM 1793 C CA . MET A 1 231 ? 18.706 13.758 -17.391 1.00 96.94 231 MET A CA 1
ATOM 1794 C C . MET A 1 231 ? 17.396 14.451 -16.980 1.00 96.94 231 MET A C 1
ATOM 1796 O O . MET A 1 231 ? 17.429 15.550 -16.430 1.00 96.94 231 MET A O 1
ATOM 1800 N N . CYS A 1 232 ? 16.236 13.813 -17.194 1.00 97.12 232 CYS A N 1
ATOM 1801 C CA . CYS A 1 232 ? 14.953 14.345 -16.718 1.00 97.12 232 CYS A CA 1
ATOM 1802 C C . CYS A 1 232 ? 14.878 14.405 -15.188 1.00 97.12 232 CYS A C 1
ATOM 1804 O O . CYS A 1 232 ? 14.276 15.333 -14.647 1.00 97.12 232 CYS A O 1
ATOM 1806 N N . LYS A 1 233 ? 15.464 13.420 -14.502 1.00 96.75 233 LYS A N 1
ATOM 1807 C CA . LYS A 1 233 ? 15.520 13.368 -13.041 1.00 96.75 233 LYS A CA 1
ATOM 1808 C C . LYS A 1 233 ? 16.418 14.472 -12.481 1.00 96.75 233 LYS A C 1
ATOM 1810 O O . LYS A 1 233 ? 15.959 15.210 -11.618 1.00 96.75 233 LYS A O 1
ATOM 1815 N N . ILE A 1 234 ? 17.626 14.638 -13.025 1.00 98.06 234 ILE A N 1
ATOM 1816 C CA . ILE A 1 234 ? 18.551 15.714 -12.626 1.00 98.06 234 ILE A CA 1
ATOM 1817 C C . ILE A 1 234 ? 17.876 17.082 -12.791 1.00 98.06 234 ILE A C 1
ATOM 1819 O O . ILE A 1 234 ? 17.815 17.857 -11.842 1.00 98.06 234 ILE A O 1
ATOM 1823 N N . TRP A 1 235 ? 17.268 17.340 -13.955 1.00 98.12 235 TRP A N 1
ATOM 1824 C CA . TRP A 1 235 ? 16.530 18.583 -14.210 1.00 98.12 235 TRP A CA 1
ATOM 1825 C C . TRP A 1 235 ? 15.404 18.834 -13.191 1.00 98.12 235 TRP A C 1
ATOM 1827 O O . TRP A 1 235 ? 15.185 19.966 -12.757 1.00 98.12 235 TRP A O 1
ATOM 1837 N N . PHE A 1 236 ? 14.676 17.785 -12.800 1.00 98.19 236 PHE A N 1
ATOM 1838 C CA . PHE A 1 236 ? 13.612 17.895 -11.804 1.00 98.19 236 PHE A CA 1
ATOM 1839 C C . PHE A 1 236 ? 14.159 18.197 -10.403 1.00 98.19 236 PHE A C 1
ATOM 1841 O O . PHE A 1 236 ? 13.611 19.051 -9.705 1.00 98.19 236 PHE A O 1
ATOM 1848 N N . GLU A 1 237 ? 15.237 17.527 -9.996 1.00 97.38 237 GLU A N 1
ATOM 1849 C CA . GLU A 1 237 ? 15.890 17.747 -8.702 1.00 97.38 237 GLU A CA 1
ATOM 1850 C C . GLU A 1 237 ? 16.444 19.172 -8.585 1.00 97.38 237 GLU A C 1
ATOM 1852 O O . GLU A 1 237 ? 16.204 19.833 -7.571 1.00 97.38 237 GLU A O 1
ATOM 1857 N N . GLU A 1 238 ? 17.088 19.677 -9.641 1.00 98.00 238 GLU A N 1
ATOM 1858 C CA . GLU A 1 238 ? 17.552 21.067 -9.729 1.00 98.00 238 GLU A CA 1
ATOM 1859 C C . GLU A 1 238 ? 16.388 22.062 -9.611 1.00 98.00 238 GLU A C 1
ATOM 1861 O O . GLU A 1 238 ? 16.459 23.009 -8.826 1.00 98.00 238 GLU A O 1
ATOM 1866 N N . GLY A 1 239 ? 15.274 21.821 -10.313 1.00 97.38 239 GLY A N 1
ATOM 1867 C CA . GLY A 1 239 ? 14.079 22.664 -10.208 1.00 97.38 239 GLY A CA 1
ATOM 1868 C C . GLY A 1 239 ? 13.458 22.660 -8.805 1.00 97.38 239 GLY A C 1
ATOM 1869 O O . GLY A 1 239 ? 13.056 23.707 -8.295 1.00 97.38 239 GLY A O 1
ATOM 1870 N N . MET A 1 240 ? 13.416 21.500 -8.145 1.00 97.44 240 MET A N 1
ATOM 1871 C CA . MET A 1 240 ? 12.926 21.380 -6.766 1.00 97.44 240 MET A CA 1
ATOM 1872 C C . MET A 1 240 ? 13.857 22.045 -5.748 1.00 97.44 240 MET A C 1
ATOM 1874 O O . MET A 1 240 ? 13.384 22.514 -4.709 1.00 97.44 240 MET A O 1
ATOM 1878 N N . GLU A 1 241 ? 15.167 22.042 -5.991 1.00 97.56 241 GLU A N 1
ATOM 1879 C CA . GLU A 1 241 ? 16.146 22.755 -5.164 1.00 97.56 241 GLU A CA 1
ATOM 1880 C C . GLU A 1 241 ? 15.983 24.269 -5.306 1.00 97.56 241 GLU A C 1
ATOM 1882 O O . GLU A 1 241 ? 15.943 24.977 -4.302 1.00 97.56 241 GLU A O 1
ATOM 1887 N N . GLU A 1 242 ? 15.804 24.769 -6.527 1.00 97.06 242 GLU A N 1
ATOM 1888 C CA . GLU A 1 242 ? 15.630 26.202 -6.765 1.00 97.06 242 GLU A CA 1
ATOM 1889 C C . GLU A 1 242 ? 14.360 26.743 -6.090 1.00 97.06 242 GLU A C 1
ATOM 1891 O O . GLU A 1 242 ? 14.411 27.755 -5.389 1.00 97.06 242 GLU A O 1
ATOM 1896 N N . LEU A 1 243 ? 13.242 26.009 -6.169 1.00 95.56 243 LEU A N 1
ATOM 1897 C CA . LEU A 1 243 ? 12.022 26.358 -5.429 1.00 95.56 243 LEU A CA 1
ATOM 1898 C C . LEU A 1 243 ? 12.254 26.377 -3.907 1.00 95.56 243 LEU A C 1
ATOM 1900 O O . LEU A 1 243 ? 11.742 27.258 -3.216 1.00 95.56 243 LEU A O 1
ATOM 1904 N N . ARG A 1 244 ? 13.060 25.451 -3.369 1.00 96.38 244 ARG A N 1
ATOM 1905 C CA . ARG A 1 244 ? 13.424 25.433 -1.939 1.00 96.38 244 ARG A CA 1
ATOM 1906 C C . ARG A 1 244 ? 14.298 26.617 -1.528 1.00 96.38 244 ARG A C 1
ATOM 1908 O O . ARG A 1 244 ? 14.177 27.061 -0.390 1.00 96.38 244 ARG A O 1
ATOM 1915 N N . LYS A 1 245 ? 15.150 27.144 -2.412 1.00 96.62 245 LYS A N 1
ATOM 1916 C CA . LYS A 1 245 ? 15.909 28.376 -2.133 1.00 96.62 245 LYS A CA 1
ATOM 1917 C C . LYS A 1 245 ? 14.986 29.587 -2.063 1.00 96.62 245 LYS A C 1
ATOM 1919 O O . LYS A 1 245 ? 15.039 30.313 -1.080 1.00 96.62 245 LYS A O 1
ATOM 1924 N N . THR A 1 246 ? 14.071 29.733 -3.024 1.00 95.31 246 THR A N 1
ATOM 1925 C CA . THR A 1 246 ? 13.146 30.883 -3.046 1.00 95.31 246 THR A CA 1
ATOM 1926 C C . THR A 1 246 ? 12.226 30.961 -1.828 1.00 95.31 246 THR A C 1
ATOM 1928 O O . THR A 1 246 ? 11.791 32.046 -1.470 1.00 95.31 246 THR A O 1
ATOM 1931 N N . GLU A 1 247 ? 11.925 29.833 -1.179 1.00 93.25 247 GLU A N 1
ATOM 1932 C CA . GLU A 1 247 ? 11.133 29.805 0.057 1.00 93.25 247 GLU A CA 1
ATOM 1933 C C . GLU A 1 247 ? 11.929 30.281 1.281 1.00 93.25 247 GLU A C 1
ATOM 1935 O O . GLU A 1 247 ? 11.335 30.791 2.221 1.00 93.25 247 GLU A O 1
ATOM 1940 N N . LYS A 1 248 ? 13.262 30.139 1.277 1.00 92.81 248 LYS A N 1
ATOM 1941 C CA . LYS A 1 248 ? 14.126 30.594 2.380 1.00 92.81 248 LYS A CA 1
ATOM 1942 C C . LYS A 1 248 ? 14.381 32.100 2.362 1.00 92.81 248 LYS A C 1
ATOM 1944 O O . LYS A 1 248 ? 14.723 32.653 3.402 1.00 92.81 248 LYS A O 1
ATOM 1949 N N . ASP A 1 249 ? 14.245 32.731 1.198 1.00 86.75 249 ASP A N 1
ATOM 1950 C CA . ASP A 1 249 ? 14.503 34.162 1.000 1.00 86.75 249 ASP A CA 1
ATOM 1951 C C . ASP A 1 249 ? 13.268 35.047 1.280 1.00 86.75 249 ASP A C 1
ATOM 1953 O O . ASP A 1 249 ? 13.342 36.270 1.136 1.00 86.75 249 ASP A O 1
ATOM 1957 N N . VAL A 1 250 ? 12.134 34.440 1.657 1.00 78.69 250 VAL A N 1
ATOM 1958 C CA . VAL A 1 250 ? 10.857 35.104 1.988 1.00 78.69 250 VAL A CA 1
ATOM 1959 C C . VAL A 1 250 ? 10.630 35.085 3.493 1.00 78.69 250 VAL A C 1
ATOM 1961 O O . VAL A 1 250 ? 10.239 36.151 4.020 1.00 78.69 250 VAL A O 1
#

Radius of gyration: 31.15 Å; chains: 1; bounding box: 78×80×78 Å

Foldseek 3Di:
DDDDPPDDPDDFDADPPVRDTQRDPVSVVCCCVPDPLQWAWAWDFFAPPPDTLIAIEIFGQAPVQWTADQFPPGGDIDNDRVVVRVCRVVVDCPRPPVDRGTDGDPQFADPDPPDSYTYHHDHPPPPPPDDPPPPPPPPDPPPPPPPPDDDDDDDDDDDDDDDDPDDDDDPPDDDDDDPDDPPPPPPDDQDLVNVLVVLVVVLVVQLVVLVVVQVPDPDHPVVVSVVSNVVSVVVSVVSVVVSVVVVVVD

Secondary structure (DSSP, 8-state):
------------EE-TTT--EE-SHHHHHHHHHH-TTSEEEEEEE---SSS--EEEEEEE--TTS-EE--BTT---EES-HHHHHHHHHH-STTTT--SSS-PBPTTEEESSTT-SEEEE-----TTS-----------PPP------------------------------PPPP-PPPP------PPPPHHHHHHHHHHHHHHHHHHHHHHHHH-SS--HHHHHHHHHHHHHHHHHHHHHHHHHHHT-

pLDDT: mean 78.35, std 18.87, range [32.84, 98.19]

Organism: NCBI:txid1160509